Protein AF-A0A357G202-F1 (afdb_monomer)

Nearest PDB structures (foldseek):
  3bkv-assembly1_A  TM=9.551E-01  e=5.446E-11  Phikzvirus phiKZ
  6ghy-assembly2_A  TM=6.050E-01  e=1.674E-02  Escherichia coli K-12
  6gi4-assembly1_B  TM=5.701E-01  e=1.760E-02  Escherichia coli
  6ghz-assembly2_A  TM=4.966E-01  e=2.149E-02  Escherichia coli K-12
  4hjv-assembly2_B  TM=4.654E-01  e=1.441E-02  Escherichia coli K-12

Sequence (288 aa):
MSGLENVIQNNVLASLTRGAPQGVLNAIKQASVRTGVNFAYLVKQAAAESSFKPDIKAKTSSATGLYQFIESTWLSIVDKYGDKHGLSTEGKSRTEILEMRKDPQTASLMAAEFAGENERFLKSHTKADIGETELYFAHFLGAPKAASFLNGLAETPLQEAALLFPKEAAANRNVFYDSKTGRARTMQEVYNLFDKKFGDTSGNESLTVASTEKEIPAQRASLYASSDYRRSAFGTGRDLALEIIGRPAQNDYNRIPFQRMMANPVELMLLTQLDNPLQENNDKTSLF

Radius of gyration: 29.0 Å; Cα contacts (8 Å, |Δi|>4): 297; chains: 1; bounding box: 109×74×46 Å

pLDDT: mean 73.34, std 29.0, range [23.66, 98.69]

Mean predicted aligned error: 14.71 Å

Solvent-accessible surface area (backbone atoms only — not comparable to full-atom values): 17645 Å² total; per-residue (Å²): 119,68,76,54,55,54,53,51,56,50,52,52,52,60,57,60,54,72,78,40,51,68,69,47,56,50,20,39,48,50,20,17,73,75,65,72,38,60,50,67,54,56,50,52,46,22,44,60,48,37,62,55,34,28,73,51,68,45,92,87,48,70,19,26,8,26,68,37,46,34,63,70,64,44,52,54,43,43,73,76,46,16,64,85,75,69,49,77,64,79,96,54,53,73,65,57,62,62,52,45,34,41,38,45,49,57,31,28,39,48,50,32,53,51,46,50,49,32,46,57,49,32,66,73,62,39,91,68,84,82,51,52,28,52,43,52,42,15,66,35,49,32,36,74,51,32,22,57,46,55,47,46,32,77,76,39,38,80,43,48,35,37,78,80,37,48,72,56,24,69,72,36,44,80,61,28,22,40,90,86,78,66,47,66,25,22,31,46,61,39,50,52,61,44,28,66,73,48,56,52,85,71,83,84,73,79,85,71,84,73,81,82,77,80,87,74,91,85,83,89,83,88,85,87,78,89,83,90,87,88,80,89,81,89,82,92,85,81,90,87,89,86,90,81,93,77,82,84,75,81,82,77,74,74,77,75,56,76,68,72,82,69,72,58,55,64,80,50,69,44,84,83,90,83,88,74,82,78,83,73,85,82,80,88,88,76,92,129

Secondary structure (DSSP, 8-state):
-THHHHHHHHHHHHHHGGGS-HHHHHHHHHHHHHH---HHHHHHHHHHHHTT-SS-B-SSSS-BTTTTB-HHHHHHHHHHHTGGGT---TT--HHHHHHGGG-HHHHHHHHHHHHHHHHHHHHHH--S---HHHHHHHHHH-HHHHHHHHHHHHH-TTSBHHHH-HHHHHH-HHHHB-TTT-PBPBHHHHHHHHHHHHT-SS--------------------------------------------PPPP-------GGGGTS-GGG------S--------------

Structure (mmCIF, N/CA/C/O backbone):
data_AF-A0A357G202-F1
#
_entry.id   AF-A0A357G202-F1
#
loop_
_atom_site.group_PDB
_atom_site.id
_atom_site.type_symbol
_atom_site.label_atom_id
_atom_site.label_alt_id
_atom_site.label_comp_id
_atom_site.label_asym_id
_atom_site.label_entity_id
_atom_site.label_seq_id
_atom_site.pdbx_PDB_ins_code
_atom_site.Cartn_x
_atom_site.Cartn_y
_atom_site.Cartn_z
_atom_site.occupancy
_atom_site.B_iso_or_equiv
_atom_site.auth_seq_id
_atom_site.auth_comp_id
_atom_site.auth_asym_id
_atom_site.auth_atom_id
_atom_site.pdbx_PDB_model_num
ATOM 1 N N . MET A 1 1 ? 3.882 -29.640 -7.839 1.00 47.62 1 MET A N 1
ATOM 2 C CA . MET A 1 1 ? 4.912 -29.150 -6.898 1.00 47.62 1 MET A CA 1
ATOM 3 C C . MET A 1 1 ? 4.271 -28.573 -5.632 1.00 47.62 1 MET A C 1
ATOM 5 O O . MET A 1 1 ? 4.779 -28.882 -4.561 1.00 47.62 1 MET A O 1
ATOM 9 N N . SER A 1 2 ? 3.100 -27.930 -5.747 1.00 56.94 2 SER A N 1
ATOM 10 C CA . SER A 1 2 ? 2.111 -27.516 -4.717 1.00 56.94 2 SER A CA 1
ATOM 11 C C . SER A 1 2 ? 2.156 -28.056 -3.278 1.00 56.94 2 SER A C 1
ATOM 13 O O . SER A 1 2 ? 1.774 -27.321 -2.370 1.00 56.94 2 SER A O 1
ATOM 15 N N . GLY A 1 3 ? 2.605 -29.283 -3.007 1.00 50.69 3 GLY A N 1
ATOM 16 C CA . GLY A 1 3 ? 2.794 -29.767 -1.635 1.00 50.69 3 GLY A CA 1
ATOM 17 C C . GLY A 1 3 ? 3.846 -28.977 -0.840 1.00 50.69 3 GLY A C 1
ATOM 18 O O . GLY A 1 3 ? 3.643 -28.725 0.344 1.00 50.69 3 GLY A O 1
ATOM 19 N N . LEU A 1 4 ? 4.944 -28.550 -1.478 1.00 47.88 4 LEU A N 1
ATOM 20 C CA . LEU A 1 4 ? 6.040 -27.836 -0.802 1.00 47.88 4 LEU A CA 1
ATOM 21 C C . LEU A 1 4 ? 5.761 -26.333 -0.657 1.00 47.88 4 LEU A C 1
ATOM 23 O O . LEU A 1 4 ? 5.946 -25.784 0.428 1.00 47.88 4 LEU A O 1
ATOM 27 N N . GLU A 1 5 ? 5.243 -25.700 -1.712 1.00 52.03 5 GLU A N 1
ATOM 28 C CA . GLU A 1 5 ? 4.818 -24.288 -1.743 1.00 52.03 5 GLU A CA 1
ATOM 29 C C . GLU A 1 5 ? 3.879 -23.963 -0.560 1.00 52.03 5 GLU A C 1
ATOM 31 O O . GLU A 1 5 ? 4.127 -23.044 0.225 1.00 52.03 5 GLU A O 1
ATOM 36 N N . ASN A 1 6 ? 2.854 -24.803 -0.353 1.00 57.16 6 ASN A N 1
ATOM 37 C CA . ASN A 1 6 ? 1.908 -24.665 0.758 1.00 57.16 6 ASN A CA 1
ATOM 38 C C . ASN A 1 6 ? 2.577 -24.780 2.139 1.00 57.16 6 ASN A C 1
ATOM 40 O O . ASN A 1 6 ? 2.205 -24.055 3.060 1.00 57.16 6 ASN A O 1
ATOM 44 N N . VAL A 1 7 ? 3.560 -25.668 2.320 1.00 59.66 7 VAL A N 1
ATOM 45 C CA . VAL A 1 7 ? 4.268 -25.813 3.607 1.00 59.66 7 VAL A CA 1
ATOM 46 C C . VAL A 1 7 ? 5.132 -24.583 3.898 1.00 59.66 7 VAL A C 1
ATOM 48 O O . VAL A 1 7 ? 5.148 -24.103 5.033 1.00 59.66 7 VAL A O 1
ATOM 51 N N . ILE A 1 8 ? 5.807 -24.028 2.887 1.00 59.38 8 ILE A N 1
ATOM 52 C CA . ILE A 1 8 ? 6.663 -22.844 3.042 1.00 59.38 8 ILE A CA 1
ATOM 53 C C . ILE A 1 8 ? 5.825 -21.608 3.401 1.00 59.38 8 ILE A C 1
ATOM 55 O O . ILE A 1 8 ? 6.105 -20.968 4.416 1.00 59.38 8 ILE A O 1
ATOM 59 N N . GLN A 1 9 ? 4.760 -21.311 2.649 1.00 58.72 9 GLN A N 1
ATOM 60 C CA . GLN A 1 9 ? 3.885 -20.159 2.923 1.00 58.72 9 GLN A CA 1
ATOM 61 C C . GLN A 1 9 ? 3.230 -20.246 4.317 1.00 58.72 9 GLN A C 1
ATOM 63 O O . GLN A 1 9 ? 3.208 -19.255 5.052 1.00 58.72 9 GLN A O 1
ATOM 68 N N . ASN A 1 10 ? 2.789 -21.439 4.743 1.00 63.09 10 ASN A N 1
ATOM 69 C CA . ASN A 1 10 ? 2.271 -21.655 6.101 1.00 63.09 10 ASN A CA 1
ATOM 70 C C . ASN A 1 10 ? 3.334 -21.402 7.187 1.00 63.09 10 ASN A C 1
ATOM 72 O O . ASN A 1 10 ? 3.043 -20.741 8.185 1.00 63.09 10 ASN A O 1
ATOM 76 N N . ASN A 1 11 ? 4.572 -21.871 6.993 1.00 72.50 11 ASN A N 1
ATOM 77 C CA . ASN A 1 11 ? 5.671 -21.646 7.939 1.00 72.50 11 ASN A CA 1
ATOM 78 C C . ASN A 1 11 ? 6.049 -20.160 8.058 1.00 72.50 11 ASN A C 1
ATOM 80 O O . ASN A 1 11 ? 6.274 -19.669 9.167 1.00 72.50 11 ASN A O 1
ATOM 84 N N . VAL A 1 12 ? 6.080 -19.427 6.939 1.00 73.19 12 VAL A N 1
ATOM 85 C CA . VAL A 1 12 ? 6.342 -17.979 6.923 1.00 73.19 12 VAL A CA 1
ATOM 86 C C . VAL A 1 12 ? 5.238 -17.234 7.665 1.00 73.19 12 VAL A C 1
ATOM 88 O O . VAL A 1 12 ? 5.537 -16.487 8.599 1.00 73.19 12 VAL A O 1
ATOM 91 N N . LEU A 1 13 ? 3.967 -17.497 7.348 1.00 80.25 13 LEU A N 1
ATOM 92 C CA . LEU A 1 13 ? 2.835 -16.871 8.032 1.00 80.25 13 LEU A CA 1
ATOM 93 C C . LEU A 1 13 ? 2.844 -17.167 9.544 1.00 80.25 13 LEU A C 1
ATOM 95 O O . LEU A 1 13 ? 2.694 -16.247 10.346 1.00 80.25 13 LEU A O 1
ATOM 99 N N . ALA A 1 14 ? 3.113 -18.413 9.947 1.00 81.62 14 ALA A N 1
ATOM 100 C CA . ALA A 1 14 ? 3.236 -18.823 11.351 1.00 81.62 14 ALA A CA 1
ATOM 101 C C . ALA A 1 14 ? 4.481 -18.261 12.075 1.00 81.62 14 ALA A C 1
ATOM 103 O O . ALA A 1 14 ? 4.554 -18.292 13.307 1.00 81.62 14 ALA A O 1
ATOM 104 N N . SER A 1 15 ? 5.480 -17.763 11.339 1.00 82.88 15 SER A N 1
ATOM 105 C CA . SER A 1 15 ? 6.619 -17.032 11.909 1.00 82.88 15 SER A CA 1
ATOM 106 C C . SER A 1 15 ? 6.294 -15.553 12.133 1.00 82.88 15 SER A C 1
ATOM 108 O O . SER A 1 15 ? 6.613 -15.023 13.196 1.00 82.88 15 SER A O 1
ATOM 110 N N . LEU A 1 16 ? 5.584 -14.920 11.189 1.00 83.12 16 LEU A N 1
ATOM 111 C CA . LEU A 1 16 ? 5.147 -13.525 11.275 1.00 83.12 16 LEU A CA 1
ATOM 112 C C . LEU A 1 16 ? 4.129 -13.330 12.407 1.00 83.12 16 LEU A C 1
ATOM 114 O O . LEU A 1 16 ? 4.291 -12.443 13.243 1.00 83.12 16 LEU A O 1
ATOM 118 N N . THR A 1 17 ? 3.107 -14.188 12.482 1.00 87.56 17 THR A N 1
ATOM 119 C CA . THR A 1 17 ? 2.043 -14.071 13.495 1.00 87.56 17 THR A CA 1
ATOM 120 C C . THR A 1 17 ? 2.528 -14.325 14.923 1.00 87.56 17 THR A C 1
ATOM 122 O O . THR A 1 17 ? 1.930 -13.808 15.861 1.00 87.56 17 THR A O 1
ATOM 125 N N . ARG A 1 18 ? 3.641 -15.047 15.118 1.00 85.69 18 ARG A N 1
ATOM 126 C CA . ARG A 1 18 ? 4.190 -15.382 16.447 1.00 85.69 18 ARG A CA 1
ATOM 127 C C . ARG A 1 18 ? 4.583 -14.160 17.285 1.00 85.69 18 ARG A C 1
ATOM 129 O O . ARG A 1 18 ? 4.576 -14.244 18.508 1.00 85.69 18 ARG A O 1
ATOM 136 N N . GLY A 1 19 ? 4.947 -13.052 16.636 1.00 82.44 19 GLY A N 1
ATOM 137 C CA . GLY A 1 19 ? 5.275 -11.782 17.296 1.00 82.44 19 GLY A CA 1
ATOM 138 C C . GLY A 1 19 ? 4.122 -10.774 17.346 1.00 82.44 19 GLY A C 1
ATOM 139 O O . GLY A 1 19 ? 4.307 -9.679 17.873 1.00 82.44 19 GLY A O 1
ATOM 140 N N . ALA A 1 20 ? 2.958 -11.099 16.778 1.00 90.88 20 ALA A N 1
ATOM 141 C CA . ALA A 1 20 ? 1.848 -10.166 16.626 1.00 90.88 20 ALA A CA 1
ATOM 142 C C . ALA A 1 20 ? 0.881 -10.223 17.828 1.00 90.88 20 ALA A C 1
ATOM 144 O O . ALA A 1 20 ? 0.538 -11.316 18.285 1.00 90.88 20 ALA A O 1
ATOM 145 N N . PRO A 1 21 ? 0.360 -9.083 18.324 1.00 95.19 21 PRO A N 1
ATOM 146 C CA . PRO A 1 21 ? -0.666 -9.090 19.364 1.00 95.19 21 PRO A CA 1
ATOM 147 C C . PRO A 1 21 ? -1.938 -9.818 18.900 1.00 95.19 21 PRO A C 1
ATOM 149 O O . PRO A 1 21 ? -2.460 -9.539 17.820 1.00 95.19 21 PRO A O 1
ATOM 152 N N . GLN A 1 22 ? -2.503 -10.699 19.734 1.00 94.88 22 GLN A N 1
ATOM 153 C CA . GLN A 1 22 ? -3.675 -11.503 19.350 1.00 94.88 22 GLN A CA 1
ATOM 154 C C . GLN A 1 22 ? -4.892 -10.648 18.949 1.00 94.88 22 GLN A C 1
ATOM 156 O O . GLN A 1 22 ? -5.632 -11.022 18.042 1.00 94.88 22 GLN A O 1
ATOM 161 N N . GLY A 1 23 ? -5.083 -9.478 19.573 1.00 96.75 23 GLY A N 1
ATOM 162 C CA . GLY A 1 23 ? -6.125 -8.520 19.182 1.00 96.75 23 GLY A CA 1
ATOM 163 C C . GLY A 1 23 ? -5.938 -7.975 17.761 1.00 96.75 23 GLY A C 1
ATOM 164 O O . GLY A 1 23 ? -6.904 -7.899 17.005 1.00 96.75 23 GLY A O 1
ATOM 165 N N . VAL A 1 24 ? -4.691 -7.695 17.363 1.00 97.75 24 VAL A N 1
ATOM 166 C CA . VAL A 1 24 ? -4.338 -7.285 15.994 1.00 97.75 24 VAL A CA 1
ATOM 167 C C . VAL A 1 24 ? -4.613 -8.428 15.015 1.00 97.75 24 VAL A C 1
ATOM 169 O O . VAL A 1 24 ? -5.317 -8.224 14.032 1.00 97.75 24 VAL A O 1
ATOM 172 N N . LEU A 1 25 ? -4.165 -9.655 15.303 1.00 97.38 25 LEU A N 1
ATOM 173 C CA . LEU A 1 25 ? -4.449 -10.812 14.439 1.00 97.38 25 LEU A CA 1
ATOM 174 C C . LEU A 1 25 ? -5.953 -11.084 14.279 1.00 97.38 25 LEU A C 1
ATOM 176 O O . LEU A 1 25 ? -6.412 -11.397 13.179 1.00 97.38 25 LEU A O 1
ATOM 180 N N . ASN A 1 26 ? -6.731 -10.928 15.353 1.00 98.00 26 ASN A N 1
ATOM 181 C CA . ASN A 1 26 ? -8.185 -11.075 15.317 1.00 98.00 26 ASN A CA 1
ATOM 182 C C . ASN A 1 26 ? -8.845 -9.993 14.445 1.00 98.00 26 ASN A C 1
ATOM 184 O O . ASN A 1 26 ? -9.732 -10.319 13.657 1.00 98.00 26 ASN A O 1
ATOM 188 N N . ALA A 1 27 ? -8.395 -8.738 14.538 1.00 98.50 27 ALA A N 1
ATOM 189 C CA . ALA A 1 27 ? -8.860 -7.643 13.687 1.00 98.50 27 ALA A CA 1
ATOM 190 C C . ALA A 1 27 ? -8.560 -7.894 12.197 1.00 98.50 27 ALA A C 1
ATOM 192 O O . ALA A 1 27 ? -9.461 -7.801 11.362 1.00 98.50 27 ALA A O 1
ATOM 193 N N . ILE A 1 28 ? -7.331 -8.310 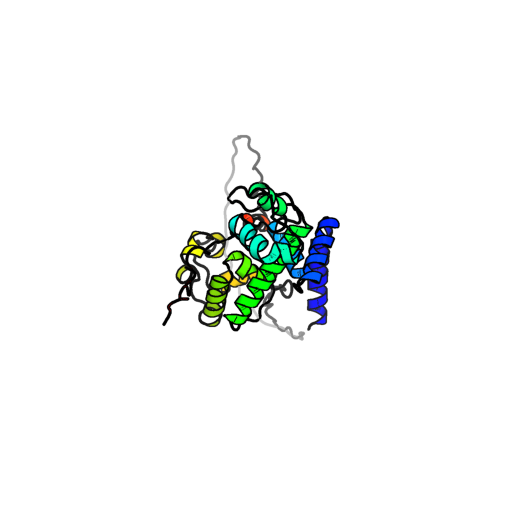11.873 1.00 98.31 28 ILE A N 1
ATOM 194 C CA . ILE A 1 28 ? -6.919 -8.651 10.502 1.00 98.31 28 ILE A CA 1
ATOM 195 C C . ILE A 1 28 ? -7.763 -9.816 9.954 1.00 98.31 28 ILE A C 1
ATOM 197 O O . ILE A 1 28 ? -8.245 -9.767 8.820 1.00 98.31 28 ILE A O 1
ATOM 201 N N . LYS A 1 29 ? -8.023 -10.844 10.776 1.00 97.94 29 LYS A N 1
ATOM 202 C CA . LYS A 1 29 ? -8.881 -11.981 10.406 1.00 97.94 29 LYS A CA 1
ATOM 203 C C . LYS A 1 29 ? -10.328 -11.558 10.140 1.00 97.94 29 LYS A C 1
ATOM 205 O O . LYS A 1 29 ? -10.921 -12.021 9.170 1.00 97.94 29 LYS A O 1
ATOM 210 N N . GLN A 1 30 ? -10.897 -10.678 10.966 1.00 98.19 30 GLN A N 1
ATOM 211 C CA . GLN A 1 30 ? -12.250 -10.154 10.746 1.00 98.19 30 GLN A CA 1
ATOM 212 C C . GLN A 1 30 ? -12.344 -9.325 9.460 1.00 98.19 30 GLN A C 1
ATOM 214 O O . GLN A 1 30 ? -13.317 -9.472 8.723 1.00 98.19 30 GLN A O 1
ATOM 219 N N . ALA A 1 31 ? -11.338 -8.498 9.163 1.00 98.50 31 ALA A N 1
ATOM 220 C CA . ALA A 1 31 ? -11.305 -7.708 7.937 1.00 98.50 31 ALA A CA 1
ATOM 221 C C . ALA A 1 31 ? -11.211 -8.581 6.679 1.00 98.50 31 ALA A C 1
ATOM 223 O O . ALA A 1 31 ? -11.980 -8.378 5.741 1.00 98.50 31 ALA A O 1
ATOM 224 N N . SER A 1 32 ? -10.352 -9.605 6.695 1.00 97.94 32 SER A N 1
ATOM 225 C CA . SER A 1 32 ? -10.277 -10.612 5.630 1.00 97.94 32 SER A CA 1
ATOM 226 C C . SER A 1 32 ? -11.638 -11.279 5.381 1.00 97.94 32 SER A C 1
ATOM 228 O O . SER A 1 32 ? -12.150 -11.245 4.264 1.00 97.94 32 SER A O 1
ATOM 230 N N . VAL A 1 33 ? -12.291 -11.788 6.435 1.00 97.81 33 VAL A N 1
ATOM 231 C CA . VAL A 1 33 ? -13.603 -12.458 6.333 1.00 97.81 33 VAL A CA 1
ATOM 232 C C . VAL A 1 33 ? -14.717 -11.520 5.842 1.00 97.81 33 VAL A C 1
ATOM 234 O O . VAL A 1 33 ? -15.591 -11.962 5.103 1.00 97.81 33 VAL A O 1
ATOM 237 N N . ARG A 1 34 ? -14.702 -10.234 6.221 1.00 97.44 34 ARG A N 1
ATOM 238 C CA . ARG A 1 34 ? -15.725 -9.251 5.810 1.00 97.44 34 ARG A CA 1
ATOM 239 C C . ARG A 1 34 ? -15.569 -8.726 4.380 1.00 97.44 34 ARG A C 1
ATOM 241 O O . ARG A 1 34 ? -16.545 -8.233 3.824 1.00 97.44 34 ARG A O 1
ATOM 248 N N . THR A 1 35 ? -14.366 -8.775 3.811 1.00 97.25 35 THR A N 1
ATOM 249 C CA . THR A 1 35 ? -14.051 -8.150 2.507 1.00 97.25 35 THR A CA 1
ATOM 250 C C . THR A 1 35 ? -13.721 -9.149 1.401 1.00 97.25 35 THR A C 1
ATOM 252 O O . THR A 1 35 ? -13.793 -8.793 0.229 1.00 97.25 35 THR A O 1
ATOM 255 N N . GLY A 1 36 ? -13.346 -10.381 1.757 1.00 95.25 36 GLY A N 1
ATOM 256 C CA . GLY A 1 36 ? -12.822 -11.388 0.832 1.00 95.25 36 GLY A CA 1
ATOM 257 C C . GLY A 1 36 ? -11.317 -11.272 0.555 1.00 95.25 36 GLY A C 1
ATOM 258 O O . GLY A 1 36 ? -10.754 -12.175 -0.059 1.00 95.25 36 GLY A O 1
ATOM 259 N N . VAL A 1 37 ? -10.639 -10.216 1.025 1.00 95.31 37 VAL A N 1
ATOM 260 C CA . VAL A 1 37 ? -9.190 -10.047 0.822 1.00 95.31 37 VAL A CA 1
ATOM 261 C C . VAL A 1 37 ? -8.401 -11.072 1.638 1.00 95.31 37 VAL A C 1
ATOM 263 O O . VAL A 1 37 ? -8.734 -11.376 2.785 1.00 95.31 37 VAL A O 1
ATOM 266 N N . ASN A 1 38 ? -7.332 -11.610 1.047 1.00 94.06 38 ASN A N 1
ATOM 267 C CA . ASN A 1 38 ? -6.534 -12.688 1.626 1.00 94.06 38 ASN A CA 1
ATOM 268 C C . ASN A 1 38 ? -5.912 -12.294 2.987 1.00 94.06 38 ASN A C 1
ATOM 270 O O . ASN A 1 38 ? -5.208 -11.290 3.111 1.00 94.06 38 ASN A O 1
ATOM 274 N N . PHE A 1 39 ? -6.141 -13.124 4.009 1.00 94.50 39 PHE A N 1
ATOM 275 C CA . PHE A 1 39 ? -5.593 -12.941 5.356 1.00 94.50 39 PHE A CA 1
ATOM 276 C C . PHE A 1 39 ? -4.056 -12.909 5.383 1.00 94.50 39 PHE A C 1
ATOM 278 O O . PHE A 1 39 ? -3.483 -12.098 6.108 1.00 94.50 39 PHE A O 1
ATOM 285 N N . ALA A 1 40 ? -3.384 -13.756 4.596 1.00 91.75 40 ALA A N 1
ATOM 286 C CA . ALA A 1 40 ? -1.924 -13.818 4.558 1.00 91.75 40 ALA A CA 1
ATOM 287 C C . ALA A 1 40 ? -1.320 -12.514 4.020 1.00 91.75 40 ALA A C 1
ATOM 289 O O . ALA A 1 40 ? -0.404 -11.977 4.642 1.00 91.75 40 ALA A O 1
ATOM 290 N N . TYR A 1 41 ? -1.898 -11.962 2.947 1.00 91.56 41 TYR A N 1
ATOM 291 C CA . TYR A 1 41 ? -1.533 -10.653 2.401 1.00 91.56 41 TYR A CA 1
ATOM 292 C C . TYR A 1 41 ? -1.651 -9.548 3.461 1.00 91.56 41 TYR A C 1
ATOM 294 O O . TYR A 1 41 ? -0.683 -8.837 3.724 1.00 91.56 41 TYR A O 1
ATOM 302 N N . LEU A 1 42 ? -2.801 -9.446 4.140 1.00 94.88 42 LEU A N 1
ATOM 303 C CA . LEU A 1 42 ? -3.026 -8.414 5.160 1.00 94.88 42 LEU A CA 1
ATOM 304 C C . LEU A 1 42 ? -2.074 -8.560 6.364 1.00 94.88 42 LEU A C 1
ATOM 306 O O . LEU A 1 42 ? -1.575 -7.561 6.881 1.00 94.88 42 LEU A O 1
ATOM 310 N N . VAL A 1 43 ? -1.754 -9.792 6.782 1.00 94.06 43 VAL A N 1
ATOM 311 C CA . VAL A 1 43 ? -0.743 -10.055 7.824 1.00 94.06 43 VAL A CA 1
ATOM 312 C C . VAL A 1 43 ? 0.663 -9.658 7.362 1.00 94.06 43 VAL A C 1
ATOM 314 O O . VAL A 1 43 ? 1.381 -9.013 8.125 1.00 94.06 43 VAL A O 1
ATOM 317 N N . LYS A 1 44 ? 1.064 -10.002 6.131 1.00 90.31 44 LYS A N 1
ATOM 318 C CA . LYS A 1 44 ? 2.364 -9.611 5.555 1.00 90.31 44 LYS A CA 1
ATOM 319 C C . LYS A 1 44 ? 2.474 -8.089 5.409 1.00 90.31 44 LYS A C 1
ATOM 321 O O . LYS A 1 44 ? 3.514 -7.526 5.745 1.00 90.31 44 LYS A O 1
ATOM 326 N N . GLN A 1 45 ? 1.399 -7.412 4.999 1.00 91.25 45 GLN A N 1
ATOM 327 C CA . GLN A 1 45 ? 1.334 -5.953 4.916 1.00 91.25 45 GLN A CA 1
ATOM 328 C C . GLN A 1 45 ? 1.462 -5.310 6.309 1.00 91.25 45 GLN A C 1
ATOM 330 O O . GLN A 1 45 ? 2.354 -4.494 6.515 1.00 91.25 45 GLN A O 1
ATOM 335 N N . ALA A 1 46 ? 0.674 -5.731 7.304 1.00 93.81 46 ALA A N 1
ATOM 336 C CA . ALA A 1 46 ? 0.779 -5.218 8.677 1.00 93.81 46 ALA A CA 1
ATOM 337 C C . ALA A 1 46 ? 2.153 -5.496 9.332 1.00 93.81 46 ALA A C 1
ATOM 339 O O . ALA A 1 46 ? 2.663 -4.679 10.107 1.00 93.81 46 ALA A O 1
ATOM 340 N N . ALA A 1 47 ? 2.790 -6.627 9.004 1.00 91.50 47 ALA A N 1
ATOM 341 C CA . ALA A 1 47 ? 4.161 -6.923 9.417 1.00 91.50 47 ALA A CA 1
ATOM 342 C C . ALA A 1 47 ? 5.174 -5.955 8.783 1.00 91.50 47 ALA A C 1
ATOM 344 O O . ALA A 1 47 ? 6.049 -5.436 9.480 1.00 91.50 47 ALA A O 1
ATOM 345 N N . ALA A 1 48 ? 5.048 -5.710 7.476 1.00 87.81 48 ALA A N 1
ATOM 346 C CA . ALA A 1 48 ? 5.938 -4.848 6.710 1.00 87.81 48 ALA A CA 1
ATOM 347 C C . ALA A 1 48 ? 5.810 -3.365 7.088 1.00 87.81 48 ALA A C 1
ATOM 349 O O . ALA A 1 48 ? 6.832 -2.700 7.248 1.00 87.81 48 ALA A O 1
ATOM 350 N N . GLU A 1 49 ? 4.582 -2.863 7.237 1.00 88.31 49 GLU A N 1
ATOM 351 C CA . GLU A 1 49 ? 4.307 -1.441 7.461 1.00 88.31 49 GLU A CA 1
ATOM 352 C C . GLU A 1 49 ? 4.592 -0.995 8.897 1.00 88.31 49 GLU A C 1
ATOM 354 O O . GLU A 1 49 ? 5.204 0.050 9.108 1.00 88.31 49 GLU A O 1
ATOM 359 N N . SER A 1 50 ? 4.190 -1.790 9.896 1.00 93.38 50 SER A N 1
ATOM 360 C CA . SER A 1 50 ? 4.279 -1.387 11.308 1.00 93.38 50 SER A CA 1
ATOM 361 C C . SER A 1 50 ? 4.939 -2.401 12.241 1.00 93.38 50 SER A C 1
ATOM 363 O O . SER A 1 50 ? 5.160 -2.101 13.418 1.00 93.38 50 SER A O 1
ATOM 365 N N . SER A 1 51 ? 5.254 -3.607 11.755 1.00 93.56 51 SER A N 1
ATOM 366 C CA . SER A 1 51 ? 5.564 -4.764 12.609 1.00 93.56 51 SER A CA 1
ATOM 367 C C . SER A 1 51 ? 4.460 -5.016 13.649 1.00 93.56 51 SER A C 1
ATOM 369 O O . SER A 1 51 ? 4.745 -5.234 14.827 1.00 93.56 51 SER A O 1
ATOM 371 N N . PHE A 1 52 ? 3.198 -4.952 13.202 1.00 95.88 52 PHE A N 1
ATOM 372 C CA . PHE A 1 52 ? 1.974 -5.118 14.003 1.00 95.88 52 PHE A CA 1
ATOM 373 C C . PHE A 1 52 ? 1.738 -4.078 15.114 1.00 95.88 52 PHE A C 1
ATOM 375 O O . PHE A 1 52 ? 0.969 -4.339 16.043 1.00 95.88 52 PHE A O 1
ATOM 382 N N . LYS A 1 53 ? 2.367 -2.899 15.039 1.00 95.38 53 LYS A N 1
ATOM 383 C CA . LYS A 1 53 ? 2.175 -1.813 16.014 1.00 95.38 53 LYS A CA 1
ATOM 384 C C . LYS A 1 53 ? 1.050 -0.888 15.542 1.00 95.38 53 LYS A C 1
ATOM 386 O O . LYS A 1 53 ? 1.207 -0.236 14.512 1.00 95.38 53 LYS A O 1
ATOM 391 N N . PRO A 1 54 ? -0.086 -0.811 16.249 1.00 96.25 54 PRO A N 1
ATOM 392 C CA . PRO A 1 54 ? -1.242 -0.084 15.741 1.00 96.25 54 PRO A CA 1
ATOM 393 C C . PRO A 1 54 ? -1.142 1.433 15.929 1.00 96.25 54 PRO A C 1
ATOM 395 O O . PRO A 1 54 ? -1.887 2.155 15.290 1.00 96.25 54 PRO A O 1
ATOM 398 N N . ASP A 1 55 ? -0.234 1.930 16.767 1.00 94.25 55 ASP A N 1
ATOM 399 C CA . ASP A 1 55 ? -0.195 3.306 17.275 1.00 94.25 55 ASP A CA 1
ATOM 400 C C . ASP A 1 55 ? 0.955 4.172 16.725 1.00 94.25 55 ASP A C 1
ATOM 402 O O . ASP A 1 55 ? 0.945 5.395 16.903 1.00 94.25 55 ASP A O 1
ATOM 406 N N . ILE A 1 56 ? 1.941 3.562 16.059 1.00 94.00 56 ILE A N 1
ATOM 407 C CA . ILE A 1 56 ? 3.138 4.262 15.574 1.00 94.00 56 ILE A CA 1
ATOM 408 C C . ILE A 1 56 ? 2.815 5.336 14.525 1.00 94.00 56 ILE A C 1
ATOM 410 O O . ILE A 1 56 ? 1.843 5.246 13.776 1.00 94.00 56 ILE A O 1
ATOM 414 N N . LYS A 1 57 ? 3.679 6.352 14.439 1.00 93.25 57 LYS A N 1
ATOM 415 C CA . LYS A 1 57 ? 3.640 7.378 13.393 1.00 93.25 57 LYS A CA 1
ATOM 416 C C . LYS A 1 57 ? 5.007 7.528 12.729 1.00 93.25 57 LYS A C 1
ATOM 418 O O . LYS A 1 57 ? 6.051 7.428 13.377 1.00 93.25 57 LYS A O 1
ATOM 423 N N . ALA A 1 58 ? 4.977 7.813 11.434 1.00 87.69 58 ALA A N 1
ATOM 424 C CA . ALA A 1 58 ? 6.124 8.197 10.633 1.00 87.69 58 ALA A CA 1
ATOM 425 C C . ALA A 1 58 ? 6.870 9.427 11.172 1.00 87.69 58 ALA A C 1
ATOM 427 O O . ALA A 1 58 ? 6.277 10.342 11.742 1.00 87.69 58 ALA A O 1
ATOM 428 N N . LYS A 1 59 ? 8.180 9.484 10.905 1.00 86.88 59 LYS A N 1
ATOM 429 C CA . LYS A 1 59 ? 8.994 10.691 11.137 1.00 86.88 59 LYS A CA 1
ATOM 430 C C . LYS A 1 59 ? 9.000 11.656 9.948 1.00 86.88 59 LYS A C 1
ATOM 432 O O . LYS A 1 59 ? 9.228 12.841 10.146 1.00 86.88 59 LYS A O 1
ATOM 437 N N . THR A 1 60 ? 8.778 11.145 8.737 1.00 80.50 60 THR A N 1
ATOM 438 C CA . THR A 1 60 ? 8.952 11.862 7.460 1.00 80.50 60 THR A CA 1
ATOM 439 C C . THR A 1 60 ? 7.647 12.104 6.698 1.00 80.50 60 THR A C 1
ATOM 441 O O . THR A 1 60 ? 7.646 12.820 5.703 1.00 80.50 60 THR A O 1
ATOM 444 N N . SER A 1 61 ? 6.525 11.548 7.159 1.00 87.44 61 SER A N 1
ATOM 445 C CA . SER A 1 61 ? 5.218 11.650 6.500 1.00 87.44 61 SER A CA 1
ATOM 446 C C . SER A 1 61 ? 4.079 11.714 7.528 1.00 87.44 61 SER A C 1
ATOM 448 O O . SER A 1 61 ? 4.303 11.689 8.741 1.00 87.44 61 SER A O 1
ATOM 450 N N . SER A 1 62 ? 2.830 11.803 7.064 1.00 91.50 62 SER A N 1
ATOM 451 C CA . SER A 1 62 ? 1.652 11.714 7.939 1.00 91.50 62 SER A CA 1
ATOM 452 C C . SER A 1 62 ? 1.181 10.274 8.183 1.00 91.50 62 SER A C 1
ATOM 454 O O . SER A 1 62 ? 0.117 10.090 8.773 1.00 91.50 62 SER A O 1
ATOM 456 N N . ALA A 1 63 ? 1.952 9.272 7.740 1.00 92.56 63 ALA A N 1
ATOM 457 C CA . ALA A 1 63 ? 1.616 7.854 7.801 1.00 92.56 63 ALA A CA 1
ATOM 458 C C . ALA A 1 63 ? 1.543 7.346 9.250 1.00 92.56 63 ALA A C 1
ATOM 460 O O . ALA A 1 63 ? 2.509 7.480 10.011 1.00 92.56 63 ALA A O 1
ATOM 461 N N . THR A 1 64 ? 0.407 6.754 9.622 1.00 95.44 64 THR A N 1
ATOM 462 C CA . THR A 1 64 ? 0.103 6.363 11.007 1.00 95.44 64 THR A CA 1
ATOM 463 C C . THR A 1 64 ? -0.552 4.986 11.068 1.00 95.44 64 THR A C 1
ATOM 465 O O . THR A 1 64 ? -1.452 4.682 10.284 1.00 95.44 64 THR A O 1
ATOM 468 N N . GLY A 1 65 ? -0.150 4.210 12.069 1.00 96.25 65 GLY A N 1
ATOM 469 C CA . GLY A 1 65 ? -0.826 3.019 12.560 1.00 96.25 65 GLY A CA 1
ATOM 470 C C . GLY A 1 65 ? -0.553 1.734 11.787 1.00 96.25 65 GLY A C 1
ATOM 471 O O . GLY A 1 65 ? 0.388 1.638 11.003 1.00 96.25 65 GLY A O 1
ATOM 472 N N . LEU A 1 66 ? -1.396 0.724 12.024 1.00 96.62 66 LEU A N 1
ATOM 473 C CA . LEU A 1 66 ? -1.139 -0.682 11.672 1.00 96.62 66 LEU A CA 1
ATOM 474 C C . LEU A 1 66 ? -0.737 -0.916 10.198 1.00 96.62 66 LEU A C 1
ATOM 476 O O . LEU A 1 66 ? 0.111 -1.768 9.929 1.00 96.62 66 LEU A O 1
ATOM 480 N N . TYR A 1 67 ? -1.317 -0.136 9.280 1.00 95.56 67 TYR A N 1
ATOM 481 C CA . TYR A 1 67 ? -1.069 -0.158 7.829 1.00 95.56 67 TYR A CA 1
ATOM 482 C C . TYR A 1 67 ? -0.516 1.175 7.294 1.00 95.56 67 TYR A C 1
ATOM 484 O O . TYR A 1 67 ? -0.629 1.458 6.106 1.00 95.56 67 TYR A O 1
ATOM 492 N N . GLN A 1 68 ? 0.031 2.021 8.175 1.00 94.38 68 GLN A N 1
ATOM 493 C CA . GLN A 1 68 ? 0.742 3.255 7.823 1.00 94.38 68 GLN A CA 1
ATOM 494 C C . GLN A 1 68 ? -0.013 4.201 6.864 1.00 94.38 68 GLN A C 1
ATOM 496 O O . GLN A 1 68 ? 0.584 4.910 6.057 1.00 94.38 68 GLN A O 1
ATOM 501 N N . PHE A 1 69 ? -1.337 4.291 6.994 1.00 94.12 69 PHE A N 1
ATOM 502 C CA . PHE A 1 69 ? -2.140 5.201 6.181 1.00 94.12 69 PHE A CA 1
ATOM 503 C C . PHE A 1 69 ? -1.738 6.667 6.407 1.00 94.12 69 PHE A C 1
ATOM 505 O O . PHE A 1 69 ? -1.773 7.166 7.534 1.00 94.12 69 PHE A O 1
ATOM 512 N N . ILE A 1 70 ? -1.423 7.383 5.329 1.00 92.19 70 ILE A N 1
ATOM 513 C CA . ILE A 1 70 ? -1.352 8.855 5.278 1.00 92.19 70 ILE A CA 1
ATOM 514 C C . ILE A 1 70 ? -2.754 9.484 5.282 1.00 92.19 70 ILE A C 1
ATOM 516 O O . ILE A 1 70 ? -3.746 8.828 4.969 1.00 92.19 70 ILE A O 1
ATOM 520 N N . GLU A 1 71 ? -2.844 10.763 5.651 1.00 94.88 71 GLU A N 1
ATOM 521 C CA . GLU A 1 71 ? -4.127 11.434 5.928 1.00 94.88 71 GLU A CA 1
ATOM 522 C C . GLU A 1 71 ? -5.119 11.446 4.761 1.00 94.88 71 GLU A C 1
ATOM 524 O O . GLU A 1 71 ? -6.293 11.153 4.960 1.00 94.88 71 GLU A O 1
ATOM 529 N N . SER A 1 72 ? -4.673 11.799 3.556 1.00 91.44 72 SER A N 1
ATOM 530 C CA . SER A 1 72 ? -5.530 11.909 2.369 1.00 91.44 72 SER A CA 1
ATOM 531 C C . SER A 1 72 ? -6.102 10.555 1.953 1.00 91.44 72 SER A C 1
ATOM 533 O O . SER A 1 72 ? -7.311 10.443 1.764 1.00 91.44 72 SER A O 1
ATOM 535 N N . THR A 1 73 ? -5.264 9.515 1.887 1.00 91.69 73 THR A N 1
ATOM 536 C CA . THR A 1 73 ? -5.712 8.143 1.603 1.00 91.69 73 THR A CA 1
ATOM 537 C C . THR A 1 73 ? -6.672 7.642 2.676 1.00 91.69 73 THR A C 1
ATOM 539 O O . THR A 1 73 ? -7.695 7.053 2.348 1.00 91.69 73 THR A O 1
ATOM 542 N N . TRP A 1 74 ? -6.380 7.904 3.955 1.00 96.44 74 TRP A N 1
ATOM 543 C CA . TRP A 1 74 ? -7.266 7.507 5.047 1.00 96.44 74 TRP A CA 1
ATOM 544 C C . TRP A 1 74 ? -8.648 8.141 4.929 1.00 96.44 74 TRP A C 1
ATOM 546 O O . TRP A 1 74 ? -9.647 7.433 4.963 1.00 96.44 74 TRP A O 1
ATOM 556 N N . LEU A 1 75 ? -8.702 9.464 4.763 1.00 96.81 75 LEU A N 1
ATOM 557 C CA . LEU A 1 75 ? -9.963 10.193 4.673 1.00 96.81 75 LEU A CA 1
ATOM 558 C C . LEU A 1 75 ? -10.773 9.748 3.452 1.00 96.81 75 LEU A C 1
ATOM 560 O O . LEU A 1 75 ? -11.965 9.520 3.594 1.00 96.81 75 LEU A O 1
ATOM 564 N N . SER A 1 76 ? -10.133 9.529 2.298 1.00 95.50 76 SER A N 1
ATOM 565 C CA . SER A 1 76 ? -10.809 9.017 1.098 1.00 95.50 76 SER A CA 1
ATOM 566 C C . SER A 1 76 ? -11.368 7.599 1.276 1.00 95.50 76 SER A C 1
ATOM 568 O O . SER A 1 76 ? -12.467 7.314 0.810 1.00 95.50 76 SER A O 1
ATOM 570 N N . ILE A 1 77 ? -10.644 6.708 1.959 1.00 96.50 77 ILE A N 1
ATOM 571 C CA . ILE A 1 77 ? -11.097 5.329 2.189 1.00 96.50 77 ILE A CA 1
ATOM 572 C C . ILE A 1 77 ? -12.174 5.262 3.282 1.00 96.50 77 ILE A C 1
ATOM 574 O O . ILE A 1 77 ? -13.119 4.491 3.140 1.00 96.50 77 ILE A O 1
ATOM 578 N N . VAL A 1 78 ? -12.099 6.095 4.326 1.00 97.56 78 VAL A N 1
ATOM 579 C CA . VAL A 1 78 ? -13.153 6.194 5.353 1.00 97.56 78 VAL A CA 1
ATOM 580 C C . VAL A 1 78 ? -14.425 6.842 4.800 1.00 97.56 78 VAL A C 1
ATOM 582 O O . VAL A 1 78 ? -15.507 6.350 5.088 1.00 97.56 78 VAL A O 1
ATOM 585 N N . ASP A 1 79 ? -14.319 7.875 3.965 1.00 96.25 79 ASP A N 1
ATOM 586 C CA . ASP A 1 79 ? -15.458 8.475 3.252 1.00 96.25 79 ASP A CA 1
ATOM 587 C C . ASP A 1 79 ? -16.173 7.439 2.360 1.00 96.25 79 ASP A C 1
ATOM 589 O O . ASP A 1 79 ? -17.386 7.258 2.428 1.00 96.25 79 ASP A O 1
ATOM 593 N N . LYS A 1 80 ? -15.398 6.660 1.598 1.00 96.81 80 LYS A N 1
ATOM 594 C CA . LYS A 1 80 ? -15.915 5.682 0.631 1.00 96.81 80 LYS A CA 1
ATOM 595 C C . LYS A 1 80 ? -16.406 4.360 1.235 1.00 96.81 80 LYS A C 1
ATOM 597 O O . LYS A 1 80 ? -17.245 3.689 0.633 1.00 96.81 80 LYS A O 1
ATOM 602 N N . TYR A 1 81 ? -15.857 3.944 2.379 1.00 97.56 81 TYR A N 1
ATOM 603 C CA . TYR A 1 81 ? -16.078 2.608 2.952 1.00 97.56 81 TYR A CA 1
ATOM 604 C C . TYR A 1 81 ? -16.394 2.585 4.456 1.00 97.56 81 TYR A C 1
ATOM 606 O O . TYR A 1 81 ? -16.637 1.504 4.996 1.00 97.56 81 TYR A O 1
ATOM 614 N N . GLY A 1 82 ? -16.420 3.726 5.144 1.00 96.62 82 GLY A N 1
ATOM 615 C CA . GLY A 1 82 ? -16.668 3.802 6.585 1.00 96.62 82 GLY A CA 1
ATOM 616 C C . GLY A 1 82 ? -18.044 3.261 6.971 1.00 96.62 82 GLY A C 1
ATOM 617 O O . GLY A 1 82 ? -18.145 2.281 7.716 1.00 96.62 82 GLY A O 1
ATOM 618 N N . ASP A 1 83 ? -19.102 3.828 6.390 1.00 96.31 83 ASP A N 1
ATOM 619 C CA . ASP A 1 83 ? -20.494 3.452 6.673 1.00 96.31 83 ASP A CA 1
ATOM 620 C C . ASP A 1 83 ? -20.786 1.974 6.378 1.00 96.31 83 ASP A C 1
ATOM 622 O O . ASP A 1 83 ? -21.473 1.310 7.156 1.00 96.31 83 ASP A O 1
ATOM 626 N N . LYS A 1 84 ? -20.172 1.410 5.325 1.00 97.00 84 LYS A N 1
ATOM 627 C CA . LYS A 1 84 ? -20.242 -0.026 4.977 1.00 97.00 84 LYS A CA 1
ATOM 628 C C . LYS A 1 84 ? -19.833 -0.939 6.144 1.00 97.00 84 LYS A C 1
ATOM 630 O O . LYS A 1 84 ? -20.310 -2.069 6.234 1.00 97.00 84 LYS A O 1
ATOM 635 N N . HIS A 1 85 ? -18.967 -0.457 7.037 1.00 96.44 85 HIS A N 1
ATOM 636 C CA . HIS A 1 85 ? -18.488 -1.181 8.219 1.00 96.44 85 HIS A CA 1
ATOM 637 C C . HIS A 1 85 ? -19.031 -0.645 9.552 1.00 96.44 85 HIS A C 1
ATOM 639 O O . HIS A 1 85 ? -18.650 -1.169 10.601 1.00 96.44 85 HIS A O 1
ATOM 645 N N . GLY A 1 86 ? -19.934 0.342 9.522 1.00 94.06 86 GLY A N 1
ATOM 646 C CA . GLY A 1 86 ? -20.506 0.997 10.705 1.00 94.06 86 GLY A CA 1
ATOM 647 C C . GLY A 1 86 ? -19.631 2.102 11.312 1.00 94.06 86 GLY A C 1
ATOM 648 O O . GLY A 1 86 ? -19.820 2.467 12.472 1.00 94.06 86 GLY A O 1
ATOM 649 N N . LEU A 1 87 ? -18.657 2.623 10.561 1.00 92.69 87 LEU A N 1
ATOM 650 C CA . LEU A 1 87 ? -17.693 3.627 11.018 1.00 92.69 87 LEU A CA 1
ATOM 651 C C . LEU A 1 87 ? -18.210 5.052 10.763 1.00 92.69 87 LEU A C 1
ATOM 653 O O . LEU A 1 87 ? -17.679 5.758 9.909 1.00 92.69 87 LEU A O 1
ATOM 657 N N . SER A 1 88 ? -19.231 5.474 11.514 1.00 88.81 88 SER A N 1
ATOM 658 C CA . SER A 1 88 ? -19.788 6.829 11.380 1.00 88.81 88 SER A CA 1
ATOM 659 C C . SER A 1 88 ? -18.728 7.912 11.627 1.00 88.81 88 SER A C 1
ATOM 661 O O . SER A 1 88 ? -18.033 7.918 12.651 1.00 88.81 88 SER A O 1
ATOM 663 N N . THR A 1 89 ? -18.640 8.851 10.687 1.00 92.88 89 THR A N 1
ATOM 664 C CA . THR A 1 89 ? -17.841 10.084 10.762 1.00 92.88 89 THR A CA 1
ATOM 665 C C . THR A 1 89 ? -18.653 11.289 11.247 1.00 92.88 89 THR A C 1
ATOM 667 O O . THR A 1 89 ? -18.081 12.355 11.474 1.00 92.88 89 THR A O 1
ATOM 670 N N . GLU A 1 90 ? -19.967 11.140 11.436 1.00 92.81 90 GLU A N 1
ATOM 671 C CA . GLU A 1 90 ? -20.866 12.240 11.786 1.00 92.81 90 GLU A CA 1
ATOM 672 C C . GLU A 1 90 ? -20.479 12.880 13.129 1.00 92.81 90 GLU A C 1
ATOM 674 O O . GLU A 1 90 ? -20.154 12.203 14.107 1.00 92.81 90 GLU A O 1
ATOM 679 N N . GLY A 1 91 ? -20.456 14.216 13.162 1.00 93.88 91 GLY A N 1
ATOM 680 C CA . GLY A 1 91 ? -20.052 15.000 14.331 1.00 93.88 91 GLY A CA 1
ATOM 681 C C . GLY A 1 91 ? -18.563 14.925 14.701 1.00 93.88 91 GLY A C 1
ATOM 682 O O . GLY A 1 91 ? -18.141 15.663 15.589 1.00 93.88 91 GLY A O 1
ATOM 683 N N . LYS A 1 92 ? -17.749 14.087 14.040 1.00 96.25 92 LYS A N 1
ATOM 684 C CA . LYS A 1 92 ? -16.314 13.960 14.333 1.00 96.25 92 LYS A CA 1
ATOM 685 C C . LYS A 1 92 ? -15.508 15.086 13.700 1.00 96.25 92 LYS A C 1
ATOM 687 O O . LYS A 1 92 ? -15.669 15.416 12.526 1.00 96.25 92 LYS A O 1
ATOM 692 N N . SER A 1 93 ? -14.545 15.615 14.447 1.00 97.94 93 SER A N 1
ATOM 693 C CA . SER A 1 93 ? -13.498 16.454 13.870 1.00 97.94 93 SER A CA 1
ATOM 694 C C . SER A 1 93 ? -12.595 15.647 12.928 1.00 97.94 93 SER A C 1
ATOM 696 O O .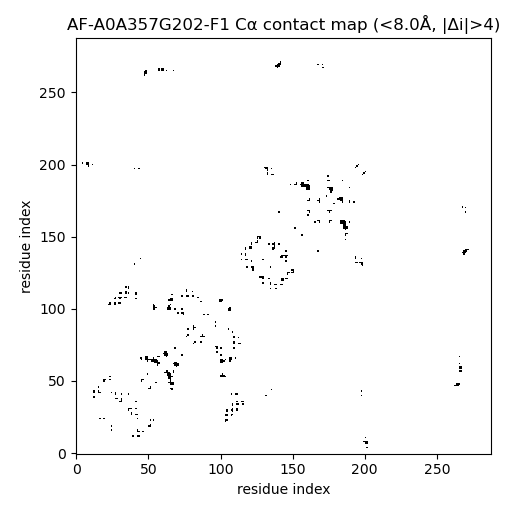 SER A 1 93 ? -12.398 14.439 13.093 1.00 97.94 93 SER A O 1
ATOM 698 N N . ARG A 1 94 ? -11.945 16.334 11.976 1.00 97.25 94 ARG A N 1
ATOM 699 C CA . ARG A 1 94 ? -10.908 15.737 11.113 1.00 97.25 94 ARG A CA 1
ATOM 700 C C . ARG A 1 94 ? -9.854 14.981 11.934 1.00 97.25 94 ARG A C 1
ATOM 702 O O . ARG A 1 94 ? -9.416 13.915 11.516 1.00 97.25 94 ARG A O 1
ATOM 709 N N . THR A 1 95 ? -9.459 15.510 13.092 1.00 97.94 95 THR A N 1
ATOM 710 C CA . THR A 1 95 ? -8.459 14.892 13.974 1.00 97.94 95 THR A CA 1
ATOM 711 C C . THR A 1 95 ? -8.935 13.551 14.528 1.00 97.94 95 THR A C 1
ATOM 713 O O . THR A 1 95 ? -8.181 12.587 14.475 1.00 97.94 95 THR A O 1
ATOM 716 N N . GLU A 1 96 ? -10.182 13.450 14.995 1.00 97.94 96 GLU A N 1
ATOM 717 C CA . GLU A 1 96 ? -10.744 12.181 15.483 1.00 97.94 96 GLU A CA 1
ATOM 718 C C . GLU A 1 96 ? -10.817 11.129 14.374 1.00 97.94 96 GLU A C 1
ATOM 720 O O . GLU A 1 96 ? -10.396 9.993 14.585 1.00 97.94 96 GLU A O 1
ATOM 725 N N . ILE A 1 97 ? -11.267 11.515 13.173 1.00 98.12 97 ILE A N 1
ATOM 726 C CA . ILE A 1 97 ? -11.286 10.611 12.014 1.00 98.12 97 ILE A CA 1
ATOM 727 C C . ILE A 1 97 ? -9.860 10.137 11.699 1.00 98.12 97 ILE A C 1
ATOM 729 O O . ILE A 1 97 ? -9.635 8.950 11.485 1.00 98.12 97 ILE A O 1
ATOM 733 N N . LEU A 1 98 ? -8.869 11.033 11.723 1.00 98.12 98 LEU A N 1
ATOM 734 C CA . LEU A 1 98 ? -7.461 10.697 11.489 1.00 98.12 98 LEU A CA 1
ATOM 735 C C . LEU A 1 98 ? -6.821 9.839 12.594 1.00 98.12 98 LEU A C 1
ATOM 737 O O . LEU A 1 98 ? -5.850 9.134 12.308 1.00 98.12 98 LEU A O 1
ATOM 741 N N . GLU A 1 99 ? -7.325 9.884 13.82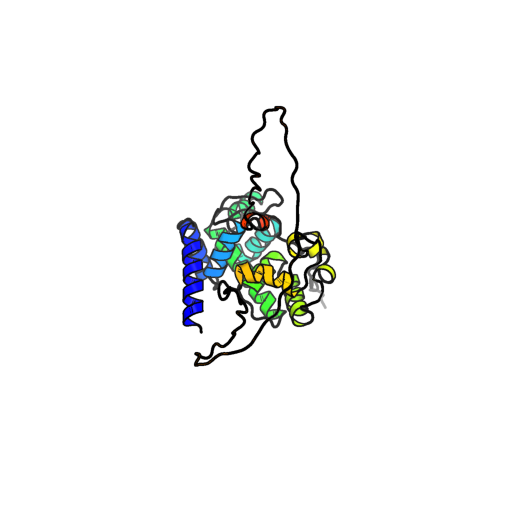5 1.00 97.94 99 GLU A N 1
ATOM 742 C CA . GLU A 1 99 ? -6.860 9.051 14.942 1.00 97.94 99 GLU A CA 1
ATOM 743 C C . GLU A 1 99 ? -7.435 7.624 14.890 1.00 97.94 99 GLU A C 1
ATOM 745 O O . GLU A 1 99 ? -6.781 6.700 15.371 1.00 97.94 99 GLU A O 1
ATOM 750 N N . MET A 1 100 ? -8.564 7.393 14.201 1.00 97.69 100 MET A N 1
ATOM 751 C CA . MET A 1 100 ? -9.116 6.044 13.957 1.00 97.69 100 MET A CA 1
ATOM 752 C C . MET A 1 100 ? -8.147 5.111 13.198 1.00 97.69 100 MET A C 1
ATOM 754 O O . MET A 1 100 ? -8.303 3.893 13.258 1.00 97.69 100 MET A O 1
ATOM 758 N N . ARG A 1 101 ? -7.086 5.645 12.567 1.00 97.56 101 ARG A N 1
ATOM 759 C CA . ARG A 1 101 ? -5.942 4.861 12.044 1.00 97.56 101 ARG A CA 1
ATOM 760 C C . ARG A 1 101 ? -5.248 3.999 13.101 1.00 97.56 101 ARG A C 1
ATOM 762 O O . ARG A 1 101 ? -4.552 3.053 12.736 1.00 97.56 101 ARG A O 1
ATOM 769 N N . LYS A 1 102 ? -5.395 4.349 14.384 1.00 98.25 102 LYS A N 1
ATOM 770 C CA . LYS A 1 102 ? -4.758 3.655 15.508 1.00 98.25 102 LYS A CA 1
ATOM 771 C C . LYS A 1 102 ? -5.584 2.514 16.094 1.00 98.25 102 LYS A C 1
ATOM 773 O O . LYS A 1 102 ? -5.060 1.747 16.897 1.00 98.25 102 LYS A O 1
ATOM 778 N N . ASP A 1 103 ? -6.848 2.371 15.698 1.00 98.00 103 ASP A N 1
ATOM 779 C CA . ASP A 1 103 ? -7.643 1.198 16.053 1.00 98.00 103 ASP A CA 1
ATOM 780 C C . ASP A 1 103 ? -7.316 0.028 15.100 1.00 98.00 103 ASP A C 1
ATOM 782 O O . ASP A 1 103 ? -7.527 0.159 13.889 1.00 98.00 103 ASP A O 1
ATOM 786 N N . PRO A 1 104 ? -6.845 -1.136 15.599 1.00 98.12 104 PRO A N 1
ATOM 787 C CA . PRO A 1 104 ? -6.568 -2.299 14.762 1.00 98.12 104 PRO A CA 1
ATOM 788 C C . PRO A 1 104 ? -7.755 -2.759 13.910 1.00 98.12 104 PRO A C 1
ATOM 790 O O . PRO A 1 104 ? -7.533 -3.241 12.796 1.00 98.12 104 PRO A O 1
ATOM 793 N N . GLN A 1 105 ? -8.993 -2.652 14.413 1.00 98.25 105 GLN A N 1
ATOM 794 C CA . GLN A 1 105 ? -10.183 -3.150 13.716 1.00 98.25 105 GLN A CA 1
ATOM 795 C C . GLN A 1 105 ? -10.518 -2.261 12.516 1.00 98.25 105 GLN A C 1
ATOM 797 O O . GLN A 1 105 ? -10.523 -2.736 11.379 1.00 98.25 105 GLN A O 1
ATOM 802 N N . THR A 1 106 ? -10.690 -0.964 12.757 1.00 98.00 106 THR A N 1
ATOM 803 C CA . THR A 1 106 ? -10.928 0.063 11.740 1.00 98.00 106 THR A CA 1
ATOM 804 C C . THR A 1 106 ? -9.798 0.096 10.711 1.00 98.00 106 THR A C 1
ATOM 806 O O . THR A 1 106 ? -10.059 0.005 9.512 1.00 98.00 106 THR A O 1
ATOM 809 N N . ALA A 1 107 ? -8.533 0.122 11.151 1.00 98.38 107 ALA A N 1
ATOM 810 C CA . ALA A 1 107 ? -7.383 0.128 10.247 1.00 98.38 107 ALA A CA 1
ATOM 811 C C . ALA A 1 107 ? -7.321 -1.123 9.353 1.00 98.38 107 ALA A C 1
ATOM 813 O O . ALA A 1 107 ? -7.019 -1.000 8.167 1.00 98.38 107 ALA A O 1
ATOM 814 N N . SER A 1 108 ? -7.655 -2.309 9.880 1.00 98.62 108 SER A N 1
ATOM 815 C CA . SER A 1 108 ? -7.697 -3.546 9.082 1.00 98.62 108 SER A CA 1
ATOM 816 C C . SER A 1 108 ? -8.827 -3.549 8.056 1.00 98.62 108 SER A C 1
ATOM 818 O O . SER A 1 108 ? -8.618 -4.003 6.934 1.00 98.62 108 SER A O 1
ATOM 820 N N . LEU A 1 109 ? -10.008 -3.033 8.408 1.00 98.69 109 LEU A N 1
ATOM 821 C CA . LEU A 1 109 ? -11.150 -2.962 7.491 1.00 98.69 109 LEU A CA 1
ATOM 822 C C . LEU A 1 109 ? -10.871 -1.998 6.334 1.00 98.69 109 LEU A C 1
ATOM 824 O O . LEU A 1 109 ? -11.063 -2.360 5.176 1.00 98.69 109 LEU A O 1
ATOM 828 N N . MET A 1 110 ? -10.335 -0.814 6.632 1.00 98.50 110 MET A N 1
ATOM 829 C CA . MET A 1 110 ? -9.960 0.174 5.615 1.00 98.50 110 MET A CA 1
ATOM 830 C C . MET A 1 110 ? -8.786 -0.307 4.743 1.00 98.50 110 MET A C 1
ATOM 832 O O . MET A 1 110 ? -8.807 -0.111 3.529 1.00 98.50 110 MET A O 1
ATOM 836 N N . ALA A 1 111 ? -7.795 -1.003 5.316 1.00 97.75 111 ALA A N 1
ATOM 837 C CA . ALA A 1 111 ? -6.715 -1.629 4.546 1.00 97.75 111 ALA A CA 1
ATOM 838 C C . ALA A 1 111 ? -7.234 -2.700 3.577 1.00 97.75 111 ALA A C 1
ATOM 840 O O . ALA A 1 111 ? -6.799 -2.751 2.427 1.00 97.75 111 ALA A O 1
ATOM 841 N N . ALA A 1 112 ? -8.191 -3.519 4.015 1.00 98.19 112 ALA A N 1
ATOM 842 C CA . ALA A 1 112 ? -8.777 -4.563 3.189 1.00 98.19 112 ALA A CA 1
ATOM 843 C C . ALA A 1 112 ? -9.678 -4.003 2.069 1.00 98.19 112 ALA A C 1
ATOM 845 O O . ALA A 1 112 ? -9.584 -4.462 0.934 1.00 98.19 112 ALA A O 1
ATOM 846 N N . GLU A 1 113 ? -10.485 -2.967 2.320 1.00 98.12 113 GLU A N 1
ATOM 847 C CA . GLU A 1 113 ? -11.246 -2.306 1.245 1.00 98.12 113 GLU A CA 1
ATOM 848 C C . GLU A 1 113 ? -10.325 -1.623 0.222 1.00 98.12 113 GLU A C 1
ATOM 850 O O . GLU A 1 113 ? -10.548 -1.768 -0.981 1.00 98.12 113 GLU A O 1
ATOM 855 N N . PHE A 1 114 ? -9.247 -0.962 0.672 1.00 97.12 114 PHE A N 1
ATOM 856 C CA . PHE A 1 114 ? -8.251 -0.357 -0.221 1.00 97.12 114 PHE A CA 1
ATOM 857 C C . PHE A 1 114 ? -7.495 -1.410 -1.048 1.00 97.12 114 PHE A C 1
ATOM 859 O O . PHE A 1 114 ? -7.315 -1.237 -2.252 1.00 97.12 114 PHE A O 1
ATOM 866 N N . ALA A 1 115 ? -7.112 -2.539 -0.442 1.00 95.94 115 ALA A N 1
ATOM 867 C CA . ALA A 1 115 ? -6.507 -3.661 -1.158 1.00 95.94 115 ALA A CA 1
ATOM 868 C C . ALA A 1 115 ? -7.464 -4.249 -2.210 1.00 95.94 115 ALA A C 1
ATOM 870 O O . ALA A 1 115 ? -7.057 -4.472 -3.348 1.00 95.94 115 ALA A O 1
ATOM 871 N N . GLY A 1 116 ? -8.745 -4.428 -1.871 1.00 96.44 116 GLY A N 1
ATOM 872 C CA . GLY A 1 116 ? -9.768 -4.876 -2.818 1.00 96.44 116 GLY A CA 1
ATOM 873 C C . GLY A 1 116 ? -10.061 -3.857 -3.927 1.00 96.44 116 GLY A C 1
ATOM 874 O O . GLY A 1 116 ? -10.388 -4.244 -5.047 1.00 96.44 116 GLY A O 1
ATOM 875 N N . GLU A 1 117 ? -9.941 -2.553 -3.663 1.00 95.88 117 GLU A N 1
ATOM 876 C CA . GLU A 1 117 ? -10.026 -1.524 -4.705 1.00 95.88 117 GLU A CA 1
ATOM 877 C C . GLU A 1 117 ? -8.837 -1.589 -5.664 1.00 95.88 117 GLU A C 1
ATOM 879 O O . GLU A 1 117 ? -9.045 -1.624 -6.879 1.00 95.88 117 GLU A O 1
ATOM 884 N N . ASN A 1 118 ? -7.617 -1.695 -5.134 1.00 95.44 118 ASN A N 1
ATOM 885 C CA . ASN A 1 118 ? -6.414 -1.886 -5.938 1.00 95.44 118 ASN A CA 1
ATOM 886 C C . ASN A 1 118 ? -6.518 -3.163 -6.791 1.00 95.44 118 ASN A C 1
ATOM 888 O O . ASN A 1 118 ? -6.234 -3.116 -7.984 1.00 95.44 118 ASN A O 1
ATOM 892 N N . GLU A 1 119 ? -7.010 -4.272 -6.227 1.00 96.31 119 GLU A N 1
ATOM 893 C CA . GLU A 1 119 ? -7.247 -5.525 -6.956 1.00 96.31 119 GLU A CA 1
ATOM 894 C C . GLU A 1 119 ? -8.194 -5.331 -8.154 1.00 96.31 119 GLU A C 1
ATOM 896 O O . GLU A 1 119 ? -7.861 -5.693 -9.285 1.00 96.31 119 GLU A O 1
ATOM 901 N N . ARG A 1 120 ? -9.369 -4.726 -7.920 1.00 97.06 120 ARG A N 1
ATOM 902 C CA . ARG A 1 120 ? -10.371 -4.451 -8.965 1.00 97.06 120 ARG A CA 1
ATOM 903 C C . ARG A 1 120 ? -9.836 -3.505 -10.036 1.00 97.06 120 ARG A C 1
ATOM 905 O O . ARG A 1 120 ? -10.136 -3.696 -11.215 1.00 97.06 120 ARG A O 1
ATOM 912 N N . PHE A 1 121 ? -9.035 -2.513 -9.647 1.00 97.62 121 PHE A N 1
ATOM 913 C CA . PHE A 1 121 ? -8.403 -1.597 -10.589 1.00 97.62 121 PHE A CA 1
ATOM 914 C C . PHE A 1 121 ? -7.396 -2.340 -11.476 1.00 97.62 121 PHE A C 1
ATOM 916 O O . PHE A 1 121 ? -7.494 -2.266 -12.699 1.00 97.62 121 PHE A O 1
ATOM 923 N N . LEU A 1 122 ? -6.468 -3.095 -10.882 1.00 97.38 122 LEU A N 1
ATOM 924 C CA . LEU A 1 122 ? -5.414 -3.812 -11.605 1.00 97.38 122 LEU A CA 1
ATOM 925 C C . LEU A 1 122 ? -5.975 -4.854 -12.582 1.00 97.38 122 LEU A C 1
ATOM 927 O O . LEU A 1 122 ? -5.562 -4.876 -13.743 1.00 97.38 122 LEU A O 1
ATOM 931 N N . LYS A 1 123 ? -6.967 -5.650 -12.153 1.00 97.12 123 LYS A N 1
ATOM 932 C CA . LYS A 1 123 ? -7.659 -6.638 -13.006 1.00 97.12 123 LYS A CA 1
ATOM 933 C C . LYS A 1 123 ? -8.421 -6.006 -14.180 1.00 97.12 123 LYS A C 1
ATOM 935 O O . LYS A 1 123 ? -8.698 -6.692 -15.157 1.00 97.12 123 LYS A O 1
ATOM 940 N N . SER A 1 124 ? -8.756 -4.716 -14.094 1.00 97.94 124 SER A N 1
ATOM 941 C CA . SER A 1 124 ? -9.443 -3.968 -15.160 1.00 97.94 124 SER A CA 1
ATOM 942 C C . SER A 1 124 ? -8.490 -3.265 -16.139 1.00 97.94 124 SER A C 1
ATOM 944 O O . SER A 1 124 ? -8.926 -2.867 -17.215 1.00 97.94 124 SER A O 1
ATOM 946 N N . HIS A 1 125 ? -7.210 -3.089 -15.781 1.00 98.06 125 HIS A N 1
ATOM 947 C CA . HIS A 1 125 ? -6.250 -2.259 -16.533 1.00 98.06 125 HIS A CA 1
ATOM 948 C C . HIS A 1 125 ? -4.948 -2.982 -16.919 1.00 98.06 125 HIS A C 1
ATOM 950 O O . HIS A 1 125 ? -4.075 -2.378 -17.543 1.00 98.06 125 HIS A O 1
ATOM 956 N N . THR A 1 126 ? -4.795 -4.259 -16.564 1.00 96.38 126 THR A N 1
ATOM 957 C CA . THR A 1 126 ? -3.623 -5.081 -16.904 1.00 96.38 126 THR A CA 1
ATOM 958 C C . THR A 1 126 ? -4.044 -6.476 -17.363 1.00 96.38 126 THR A C 1
ATOM 960 O O . THR A 1 126 ? -5.198 -6.870 -17.207 1.00 96.38 126 THR A O 1
ATOM 963 N N . LYS A 1 127 ? -3.090 -7.236 -17.911 1.00 93.69 127 LYS A N 1
ATOM 964 C CA . LYS A 1 127 ? -3.219 -8.686 -18.150 1.00 93.69 127 LYS A CA 1
ATOM 965 C C . LYS A 1 127 ? -2.352 -9.519 -17.194 1.00 93.69 127 LYS A C 1
ATOM 967 O O . LYS A 1 127 ? -2.079 -10.678 -17.486 1.00 93.69 127 LYS A O 1
ATOM 972 N N . ALA A 1 128 ? -1.867 -8.915 -16.110 1.00 92.38 128 ALA A N 1
ATOM 973 C CA . ALA A 1 128 ? -1.063 -9.606 -15.111 1.00 92.38 128 ALA A CA 1
ATOM 974 C C . ALA A 1 128 ? -1.960 -10.453 -14.196 1.00 92.38 128 ALA A C 1
ATOM 976 O O . ALA A 1 128 ? -3.082 -10.052 -13.874 1.00 92.38 128 ALA A O 1
ATOM 977 N N . ASP A 1 129 ? -1.449 -11.595 -13.739 1.00 92.44 129 ASP A N 1
ATOM 978 C CA . ASP A 1 129 ? -2.051 -12.316 -12.622 1.00 92.44 129 ASP A CA 1
ATOM 979 C C . ASP A 1 129 ? -1.862 -11.481 -11.349 1.00 92.44 129 ASP A C 1
ATOM 981 O O . ASP A 1 129 ? -0.741 -11.148 -10.974 1.00 92.44 129 ASP A O 1
ATOM 985 N N . ILE A 1 130 ? -2.964 -11.083 -10.707 1.00 94.25 130 ILE A N 1
ATOM 986 C CA . ILE A 1 130 ? -2.927 -10.152 -9.570 1.00 94.25 130 ILE A CA 1
ATOM 987 C C . ILE A 1 130 ? -2.763 -10.931 -8.264 1.00 94.25 130 ILE A C 1
ATOM 989 O O . ILE A 1 130 ? -3.747 -11.381 -7.671 1.00 94.25 130 ILE A O 1
ATOM 993 N N . GLY A 1 131 ? -1.510 -11.095 -7.842 1.00 90.88 131 GLY A N 1
ATOM 994 C CA . GLY A 1 131 ? -1.100 -11.708 -6.586 1.00 90.88 131 GLY A CA 1
ATOM 995 C C . GLY A 1 131 ? -0.731 -10.685 -5.508 1.00 90.88 131 GLY A C 1
ATOM 996 O O . GLY A 1 131 ? -1.095 -9.508 -5.552 1.00 90.88 131 GLY A O 1
ATOM 997 N N . GLU A 1 132 ? -0.006 -11.144 -4.487 1.00 89.88 132 GLU A N 1
ATOM 998 C CA . GLU A 1 132 ? 0.404 -10.286 -3.370 1.00 89.88 132 GLU A CA 1
ATOM 999 C C . GLU A 1 132 ? 1.412 -9.199 -3.781 1.00 89.88 132 GLU A C 1
ATOM 1001 O O . GLU A 1 132 ? 1.373 -8.098 -3.222 1.00 89.88 132 GLU A O 1
ATOM 1006 N N . THR A 1 133 ? 2.279 -9.482 -4.764 1.00 90.75 133 THR A N 1
ATOM 1007 C CA . THR A 1 133 ? 3.231 -8.509 -5.319 1.00 90.75 133 THR A CA 1
ATOM 1008 C C . THR A 1 133 ? 2.487 -7.322 -5.918 1.00 90.75 133 THR A C 1
ATOM 1010 O O . THR A 1 133 ? 2.751 -6.183 -5.541 1.00 90.75 133 THR A O 1
ATOM 1013 N N . GLU A 1 134 ? 1.505 -7.575 -6.781 1.00 94.62 134 GLU A N 1
ATOM 1014 C CA . GLU A 1 134 ? 0.770 -6.561 -7.543 1.00 94.62 134 GLU A CA 1
ATOM 1015 C C . GLU A 1 134 ? -0.051 -5.673 -6.605 1.00 94.62 134 GLU A C 1
ATOM 1017 O O . GLU A 1 134 ? -0.055 -4.448 -6.746 1.00 94.62 134 GLU A O 1
ATOM 1022 N N . LEU A 1 135 ? -0.700 -6.278 -5.603 1.00 92.56 135 LEU A N 1
ATOM 1023 C CA . LEU A 1 135 ? -1.472 -5.557 -4.590 1.00 92.56 135 LEU A CA 1
ATOM 1024 C C . LEU A 1 135 ? -0.592 -4.640 -3.737 1.00 92.56 135 LEU A C 1
ATOM 1026 O O . LEU A 1 135 ? -0.951 -3.478 -3.522 1.00 92.56 135 LEU A O 1
ATOM 1030 N N . TYR A 1 136 ? 0.574 -5.117 -3.292 1.00 89.94 136 TYR A N 1
ATOM 1031 C CA . TYR A 1 136 ? 1.495 -4.274 -2.533 1.00 89.94 136 TYR A CA 1
ATOM 1032 C C . TYR A 1 136 ? 2.163 -3.207 -3.414 1.00 89.94 136 TYR A C 1
ATOM 1034 O O . TYR A 1 136 ? 2.384 -2.075 -2.984 1.00 89.94 136 TYR A O 1
ATOM 1042 N N . PHE A 1 137 ? 2.438 -3.523 -4.676 1.00 90.81 137 PHE A N 1
ATOM 1043 C CA . PHE A 1 137 ? 3.011 -2.587 -5.634 1.00 90.81 137 PHE A CA 1
ATOM 1044 C C . PHE A 1 137 ? 2.022 -1.465 -6.004 1.00 90.81 137 PHE A C 1
ATOM 1046 O O . PHE A 1 137 ? 2.415 -0.301 -6.102 1.00 90.81 13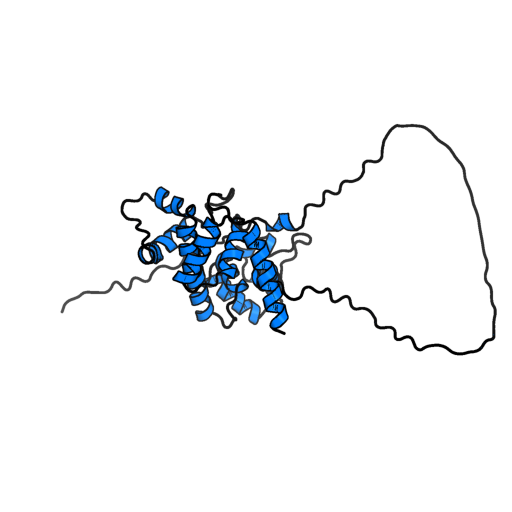7 PHE A O 1
ATOM 1053 N N . ALA A 1 138 ? 0.720 -1.767 -6.076 1.00 92.69 138 ALA A N 1
ATOM 1054 C CA . ALA A 1 138 ? -0.353 -0.772 -6.156 1.00 92.69 138 ALA A CA 1
ATOM 1055 C C . ALA A 1 138 ? -0.570 0.015 -4.855 1.00 92.69 138 ALA A C 1
ATOM 1057 O O . ALA A 1 138 ? -0.930 1.189 -4.918 1.00 92.69 138 ALA A O 1
ATOM 1058 N N . HIS A 1 139 ? -0.313 -0.575 -3.685 1.00 87.12 139 HIS A N 1
ATOM 1059 C CA . HIS A 1 139 ? -0.279 0.159 -2.415 1.00 87.12 139 HIS A CA 1
ATOM 1060 C C . HIS A 1 139 ? 0.897 1.160 -2.355 1.00 87.12 139 HIS A C 1
ATOM 1062 O O . HIS A 1 139 ? 0.738 2.254 -1.817 1.00 87.12 139 HIS A O 1
ATOM 1068 N N . PHE A 1 140 ? 2.042 0.816 -2.958 1.00 87.06 140 PHE A N 1
ATOM 1069 C CA . PHE A 1 140 ? 3.250 1.647 -3.039 1.00 87.06 140 PHE A CA 1
ATOM 1070 C C . PHE A 1 140 ? 3.157 2.784 -4.082 1.00 87.06 140 PHE A C 1
ATOM 1072 O O . PHE A 1 140 ? 3.372 3.946 -3.733 1.00 87.06 140 PHE A O 1
ATOM 1079 N N . LEU A 1 141 ? 2.831 2.474 -5.346 1.00 87.19 141 LEU A N 1
ATOM 1080 C CA . LEU A 1 141 ? 2.784 3.451 -6.453 1.00 87.19 141 LEU A CA 1
ATOM 1081 C C . LEU A 1 141 ? 1.420 4.139 -6.648 1.00 87.19 141 LEU A C 1
ATOM 1083 O O . LEU A 1 141 ? 1.323 5.106 -7.408 1.00 87.19 141 LEU A O 1
ATOM 1087 N N . GLY A 1 142 ? 0.358 3.603 -6.044 1.00 90.25 142 GLY A N 1
ATOM 1088 C CA . GLY A 1 142 ? -1.024 3.837 -6.464 1.00 90.25 142 GLY A CA 1
ATOM 1089 C C . GLY A 1 142 ? -1.411 2.958 -7.662 1.00 90.25 142 GLY A C 1
ATOM 1090 O O . GLY A 1 142 ? -0.649 2.811 -8.623 1.00 90.25 142 GLY A O 1
ATOM 1091 N N . ALA A 1 143 ? -2.619 2.385 -7.635 1.00 92.94 143 ALA A N 1
ATOM 1092 C CA . ALA A 1 143 ? -3.067 1.402 -8.629 1.00 92.94 143 ALA A CA 1
ATOM 1093 C C . ALA A 1 143 ? -2.952 1.835 -10.112 1.00 92.94 143 ALA A C 1
ATOM 1095 O O . ALA A 1 143 ? -2.526 0.998 -10.909 1.00 92.94 143 ALA A O 1
ATOM 1096 N N . PRO A 1 144 ? -3.214 3.101 -10.515 1.00 94.50 144 PRO A N 1
ATOM 1097 C CA . PRO A 1 144 ? -3.002 3.539 -11.899 1.00 94.50 144 PRO A CA 1
ATOM 1098 C C . PRO A 1 144 ? -1.552 3.397 -12.373 1.00 94.50 144 PRO A C 1
ATOM 1100 O O . PRO A 1 144 ? -1.305 2.962 -13.494 1.00 94.50 144 PRO A O 1
ATOM 1103 N N . LYS A 1 145 ? -0.577 3.716 -11.513 1.00 94.56 145 LYS A N 1
ATOM 1104 C CA . LYS A 1 145 ? 0.850 3.629 -11.854 1.00 94.56 145 LYS A CA 1
ATOM 1105 C C . LYS A 1 145 ? 1.374 2.207 -11.795 1.00 94.56 145 LYS A C 1
ATOM 1107 O O . LYS A 1 145 ? 2.151 1.833 -12.666 1.00 94.56 145 LYS A O 1
ATOM 1112 N N . ALA A 1 146 ? 0.915 1.410 -10.831 1.00 95.81 146 ALA A N 1
ATOM 1113 C CA . ALA A 1 146 ? 1.200 -0.019 -10.817 1.00 95.81 146 ALA A CA 1
ATOM 1114 C C . ALA A 1 146 ? 0.654 -0.710 -12.079 1.00 95.81 146 ALA A C 1
ATOM 1116 O O . ALA A 1 146 ? 1.373 -1.501 -12.677 1.00 95.81 146 ALA A O 1
ATOM 1117 N N . ALA A 1 147 ? -0.544 -0.346 -12.557 1.00 97.50 147 ALA A N 1
ATOM 1118 C CA . ALA A 1 147 ? -1.077 -0.864 -13.817 1.00 97.50 147 ALA A CA 1
ATOM 1119 C C . ALA A 1 147 ? -0.204 -0.482 -15.028 1.00 97.50 147 ALA A C 1
ATOM 1121 O O . ALA A 1 147 ? 0.217 -1.361 -15.781 1.00 97.50 147 ALA A O 1
ATOM 1122 N N . SER A 1 148 ? 0.143 0.803 -15.183 1.00 96.62 148 SER A N 1
ATOM 1123 C CA . SER A 1 148 ? 1.060 1.253 -16.245 1.00 96.62 148 SER A CA 1
ATOM 1124 C C . SER A 1 148 ? 2.425 0.562 -16.179 1.00 96.62 148 SER A C 1
ATOM 1126 O O . SER A 1 148 ? 2.992 0.213 -17.212 1.00 96.62 148 SER A O 1
ATOM 1128 N N . PHE A 1 149 ? 2.952 0.339 -14.973 1.00 97.31 149 PHE A N 1
ATOM 1129 C CA . PHE A 1 149 ? 4.228 -0.339 -14.770 1.00 97.31 149 PHE A CA 1
ATOM 1130 C C . PHE A 1 149 ? 4.150 -1.824 -15.132 1.00 97.31 149 PHE A C 1
ATOM 1132 O O . PHE A 1 149 ? 5.026 -2.306 -15.837 1.00 97.31 149 PHE A O 1
ATOM 1139 N N . LEU A 1 150 ? 3.121 -2.553 -14.689 1.00 97.50 150 LEU A N 1
ATOM 1140 C CA . LEU A 1 150 ? 2.959 -3.984 -14.982 1.00 97.50 150 LEU A CA 1
ATOM 1141 C C . LEU A 1 150 ? 2.777 -4.239 -16.486 1.00 97.50 150 LEU A C 1
ATOM 1143 O O . LEU A 1 150 ? 3.347 -5.188 -17.021 1.00 97.50 150 LEU A O 1
ATOM 1147 N N . ASN A 1 151 ? 2.069 -3.351 -17.191 1.00 96.69 151 ASN A N 1
ATOM 1148 C CA . ASN A 1 151 ? 1.979 -3.402 -18.651 1.00 96.69 151 ASN A CA 1
ATOM 1149 C C . ASN A 1 151 ? 3.350 -3.123 -19.305 1.00 96.69 151 ASN A C 1
ATOM 1151 O O . ASN A 1 151 ? 3.822 -3.922 -20.112 1.00 96.69 151 ASN A O 1
ATOM 1155 N N . GLY A 1 152 ? 4.053 -2.062 -18.887 1.00 96.25 152 GLY A N 1
ATOM 1156 C CA . GLY A 1 152 ? 5.401 -1.750 -19.386 1.00 96.25 152 GLY A CA 1
ATOM 1157 C C . GLY A 1 152 ? 6.464 -2.807 -19.047 1.00 96.25 152 GLY A C 1
ATOM 1158 O O . GLY A 1 152 ? 7.426 -2.972 -19.795 1.00 96.25 152 GLY A O 1
ATOM 1159 N N . LEU A 1 153 ? 6.288 -3.554 -17.953 1.00 97.25 153 LEU A N 1
ATOM 1160 C CA . LEU A 1 153 ? 7.115 -4.696 -17.552 1.00 97.25 153 LEU A CA 1
ATOM 1161 C C . LEU A 1 153 ? 6.923 -5.885 -18.500 1.00 97.25 153 LEU A C 1
ATOM 1163 O O . LEU A 1 153 ? 7.910 -6.504 -18.885 1.00 97.25 153 LEU A O 1
ATOM 1167 N N . ALA A 1 154 ? 5.682 -6.178 -18.900 1.00 95.94 154 ALA A N 1
ATOM 1168 C CA . ALA A 1 154 ? 5.379 -7.240 -19.860 1.00 95.94 154 ALA A CA 1
ATOM 1169 C C . ALA A 1 154 ? 5.917 -6.935 -21.272 1.00 95.94 154 ALA A C 1
ATOM 1171 O O . ALA A 1 154 ? 6.291 -7.852 -22.000 1.00 95.94 154 ALA A O 1
ATOM 1172 N N . GLU A 1 155 ? 5.982 -5.655 -21.653 1.00 95.88 155 GLU A N 1
ATOM 1173 C CA . GLU A 1 155 ? 6.483 -5.212 -22.962 1.00 95.88 155 GLU A CA 1
ATOM 1174 C C . GLU A 1 155 ? 8.007 -4.986 -22.986 1.00 95.88 155 GLU A C 1
ATOM 1176 O O . GLU A 1 155 ? 8.668 -5.301 -23.975 1.00 95.88 155 GLU A O 1
ATOM 1181 N N . THR A 1 156 ? 8.584 -4.431 -21.913 1.00 96.88 156 THR A N 1
ATOM 1182 C CA . THR A 1 156 ? 9.970 -3.918 -21.887 1.00 96.88 156 THR A CA 1
ATOM 1183 C C . THR A 1 156 ? 10.731 -4.231 -20.578 1.00 96.88 156 THR A C 1
ATOM 1185 O O . THR A 1 156 ? 11.281 -3.332 -19.938 1.00 96.88 156 THR A O 1
ATOM 1188 N N . PRO A 1 157 ? 10.857 -5.507 -20.158 1.00 97.69 157 PRO A N 1
ATOM 1189 C CA . PRO A 1 157 ? 11.389 -5.878 -18.834 1.00 97.69 157 PRO A CA 1
ATOM 1190 C C . PRO A 1 157 ? 12.847 -5.444 -18.570 1.00 97.69 157 PRO A C 1
ATOM 1192 O O . PRO A 1 157 ? 13.267 -5.316 -17.415 1.00 97.69 157 PRO A O 1
ATOM 1195 N N . LEU A 1 158 ? 13.625 -5.199 -19.631 1.00 98.12 158 LEU A N 1
ATOM 1196 C CA . LEU A 1 158 ? 15.022 -4.750 -19.566 1.00 98.12 158 LEU A CA 1
ATOM 1197 C C . LEU A 1 158 ? 15.200 -3.224 -19.679 1.00 98.12 158 LEU A C 1
ATOM 1199 O O . LEU A 1 158 ? 16.318 -2.743 -19.514 1.00 98.12 158 LEU A O 1
ATOM 1203 N N . GLN A 1 159 ? 14.134 -2.457 -19.925 1.00 98.12 159 GLN A N 1
ATOM 1204 C CA . GLN A 1 159 ? 14.195 -0.993 -19.976 1.00 98.12 159 GLN A CA 1
ATOM 1205 C C . GLN A 1 159 ? 14.456 -0.416 -18.579 1.00 98.12 159 GLN A C 1
ATOM 1207 O O . GLN A 1 159 ? 13.912 -0.916 -17.594 1.00 98.12 159 GLN A O 1
ATOM 1212 N N . GLU A 1 160 ? 15.258 0.649 -18.474 1.00 98.44 160 GLU A N 1
ATOM 1213 C CA . GLU A 1 160 ? 15.476 1.348 -17.200 1.00 98.44 160 GLU A CA 1
ATOM 1214 C C . GLU A 1 160 ? 14.165 1.962 -16.686 1.00 98.44 160 GLU A C 1
ATOM 1216 O O . GLU A 1 160 ? 13.596 2.870 -17.299 1.00 98.44 160 GLU A O 1
ATOM 1221 N N . ALA A 1 161 ? 13.701 1.506 -15.521 1.00 97.19 161 ALA A N 1
ATOM 1222 C CA . ALA A 1 161 ? 12.422 1.920 -14.948 1.00 97.19 161 ALA A CA 1
ATOM 1223 C C . ALA A 1 161 ? 12.377 3.428 -14.646 1.00 97.19 161 ALA A C 1
ATOM 1225 O O . ALA A 1 161 ? 11.325 4.056 -14.745 1.00 97.19 161 ALA A O 1
ATOM 1226 N N . ALA A 1 162 ? 13.529 4.030 -14.335 1.00 97.06 162 ALA A N 1
ATOM 1227 C CA . ALA A 1 162 ? 13.659 5.461 -14.075 1.00 97.06 162 ALA A CA 1
ATOM 1228 C C . ALA A 1 162 ? 13.421 6.354 -15.310 1.00 97.06 162 ALA A C 1
ATOM 1230 O O . ALA A 1 162 ? 13.122 7.534 -15.142 1.00 97.06 162 ALA A O 1
ATOM 1231 N N . LEU A 1 163 ? 13.519 5.813 -16.533 1.00 96.25 163 LEU A N 1
ATOM 1232 C CA . LEU A 1 163 ? 13.197 6.550 -17.763 1.00 96.25 163 LEU A CA 1
ATOM 1233 C C . LEU A 1 163 ? 11.684 6.610 -18.019 1.00 96.25 163 LEU A C 1
ATOM 1235 O O . LEU A 1 163 ? 11.198 7.591 -18.575 1.00 96.25 163 LEU A O 1
ATOM 1239 N N . LEU A 1 164 ? 10.942 5.581 -17.595 1.00 94.38 164 LEU A N 1
ATOM 1240 C CA . LEU A 1 164 ? 9.482 5.505 -17.732 1.00 94.38 164 LEU A CA 1
ATOM 1241 C C . LEU A 1 164 ? 8.748 6.139 -16.535 1.00 94.38 164 LEU A C 1
ATOM 1243 O O . LEU A 1 164 ? 7.686 6.733 -16.705 1.00 94.38 164 LEU A O 1
ATOM 1247 N N . PHE A 1 165 ? 9.338 6.062 -15.338 1.00 94.38 165 PHE A N 1
ATOM 1248 C CA . PHE A 1 165 ? 8.766 6.539 -14.073 1.00 94.38 165 PHE A CA 1
ATOM 1249 C C . PHE A 1 165 ? 9.710 7.529 -13.352 1.00 94.38 165 PHE A C 1
ATOM 1251 O O . PHE A 1 165 ? 10.179 7.261 -12.240 1.00 94.38 165 PHE A O 1
ATOM 1258 N N . PRO A 1 166 ? 10.053 8.682 -13.966 1.00 95.12 166 PRO A N 1
ATOM 1259 C CA . PRO A 1 166 ? 11.082 9.585 -13.444 1.00 95.12 166 PRO A CA 1
ATOM 1260 C C . PRO A 1 166 ? 10.681 10.296 -12.143 1.00 95.12 166 PRO A C 1
ATOM 1262 O O . PRO A 1 166 ? 11.543 10.583 -11.312 1.00 95.12 166 PRO A O 1
ATOM 1265 N N . LYS A 1 167 ? 9.383 10.562 -11.923 1.00 90.94 167 LYS A N 1
ATOM 1266 C CA . LYS A 1 167 ? 8.890 11.163 -10.667 1.00 90.94 167 LYS A CA 1
ATOM 1267 C C . LYS A 1 167 ? 9.014 10.165 -9.510 1.00 90.94 167 LYS A C 1
ATOM 1269 O O . LYS A 1 167 ? 9.414 10.523 -8.405 1.00 90.94 167 LYS A O 1
ATOM 1274 N N . GLU A 1 168 ? 8.727 8.901 -9.794 1.00 90.50 168 GLU A N 1
ATOM 1275 C CA . GLU A 1 168 ? 8.760 7.785 -8.854 1.00 90.50 168 GLU A CA 1
ATOM 1276 C C . GLU A 1 168 ? 10.205 7.423 -8.516 1.00 90.50 168 GLU A C 1
ATOM 1278 O O . GLU A 1 168 ? 10.517 7.185 -7.352 1.00 90.50 168 GLU A O 1
ATOM 1283 N N . ALA A 1 169 ? 11.096 7.456 -9.509 1.00 93.69 169 ALA A N 1
ATOM 1284 C CA . ALA A 1 169 ? 12.523 7.241 -9.331 1.00 93.69 169 ALA A CA 1
ATOM 1285 C C . ALA A 1 169 ? 13.199 8.360 -8.529 1.00 93.69 169 ALA A C 1
ATOM 1287 O O . ALA A 1 169 ? 14.063 8.072 -7.700 1.00 93.69 169 ALA A O 1
ATOM 1288 N N . ALA A 1 170 ? 12.787 9.618 -8.724 1.00 89.00 170 ALA A N 1
ATOM 1289 C CA . ALA A 1 170 ? 13.278 10.748 -7.937 1.00 89.00 170 ALA A CA 1
ATOM 1290 C C . ALA A 1 170 ? 12.862 10.656 -6.458 1.00 89.00 170 ALA A C 1
ATOM 1292 O O . ALA A 1 170 ? 13.690 10.899 -5.581 1.00 89.00 170 ALA A O 1
ATOM 1293 N N . ALA A 1 171 ? 11.612 10.269 -6.179 1.00 84.62 171 ALA A N 1
ATOM 1294 C CA . ALA A 1 171 ? 11.112 10.089 -4.816 1.00 84.62 171 ALA A CA 1
ATOM 1295 C C . ALA A 1 171 ? 11.689 8.833 -4.128 1.00 84.62 171 ALA A C 1
ATOM 1297 O O . ALA A 1 171 ? 12.111 8.892 -2.978 1.00 84.62 171 ALA A O 1
ATOM 1298 N N . ASN A 1 172 ? 11.758 7.706 -4.842 1.00 86.25 172 ASN A N 1
ATOM 1299 C CA . ASN A 1 172 ? 12.047 6.381 -4.283 1.00 86.25 172 ASN A CA 1
ATOM 1300 C C . ASN A 1 172 ? 13.404 5.849 -4.773 1.00 86.25 172 ASN A C 1
ATOM 1302 O O . ASN A 1 172 ? 13.502 4.766 -5.360 1.00 86.25 172 ASN A O 1
ATOM 1306 N N . ARG A 1 173 ? 14.480 6.625 -4.584 1.00 92.00 173 ARG A N 1
ATOM 1307 C CA . ARG A 1 173 ? 15.791 6.322 -5.194 1.00 92.00 173 ARG A CA 1
ATOM 1308 C C . ARG A 1 173 ? 16.379 4.956 -4.816 1.00 92.00 173 ARG A C 1
ATOM 1310 O O . ARG A 1 173 ? 17.110 4.379 -5.612 1.00 92.00 173 ARG A O 1
ATOM 1317 N N . ASN A 1 174 ? 16.069 4.435 -3.632 1.00 89.56 174 ASN A N 1
ATOM 1318 C CA . ASN A 1 174 ? 16.466 3.097 -3.171 1.00 89.56 174 ASN A CA 1
ATOM 1319 C C . ASN A 1 174 ? 15.744 1.946 -3.902 1.00 89.56 174 ASN A C 1
ATOM 1321 O O . ASN A 1 174 ? 16.250 0.824 -3.907 1.00 89.56 174 ASN A O 1
ATOM 1325 N N . VAL A 1 175 ? 14.581 2.218 -4.501 1.00 91.62 175 VAL A N 1
ATOM 1326 C CA . VAL A 1 175 ? 13.818 1.273 -5.327 1.00 91.62 175 VAL A CA 1
ATOM 1327 C C . VAL A 1 175 ? 14.315 1.316 -6.773 1.00 91.62 175 VAL A C 1
ATOM 1329 O O . VAL A 1 175 ? 14.631 0.276 -7.340 1.00 91.62 175 VAL A O 1
ATOM 1332 N N . PHE A 1 176 ? 14.432 2.511 -7.361 1.00 95.44 176 PHE A N 1
ATOM 1333 C CA . PHE A 1 176 ? 14.717 2.678 -8.796 1.00 95.44 176 PHE A CA 1
ATOM 1334 C C . PHE A 1 176 ? 16.205 2.700 -9.173 1.00 95.44 176 PHE A C 1
ATOM 1336 O O . PHE A 1 176 ? 16.526 2.578 -10.354 1.00 95.44 176 PHE A O 1
ATOM 1343 N N . TYR A 1 177 ? 17.120 2.823 -8.209 1.00 96.19 177 TYR A N 1
ATOM 1344 C CA . TYR A 1 177 ? 18.565 2.772 -8.446 1.00 96.19 177 TYR A CA 1
ATOM 1345 C C . TYR A 1 177 ? 19.239 1.753 -7.527 1.00 96.19 177 TYR A C 1
ATOM 1347 O O . TYR A 1 177 ? 18.768 1.442 -6.430 1.00 96.19 177 TYR A O 1
ATOM 1355 N N . ASP A 1 178 ? 20.382 1.231 -7.959 1.00 94.81 178 ASP A N 1
ATOM 1356 C CA . ASP A 1 178 ? 21.228 0.416 -7.104 1.00 94.81 178 ASP A CA 1
ATOM 1357 C C . ASP A 1 178 ? 22.036 1.275 -6.121 1.00 94.81 178 ASP A C 1
ATOM 1359 O O . ASP A 1 178 ? 22.780 2.173 -6.512 1.00 94.81 178 ASP A O 1
ATOM 1363 N N . SER A 1 179 ? 21.915 0.981 -4.825 1.00 88.75 179 SER A N 1
ATOM 1364 C CA . SER A 1 179 ? 22.490 1.801 -3.752 1.00 88.75 179 SER A CA 1
ATOM 1365 C C . SER A 1 179 ? 24.014 1.715 -3.619 1.00 88.75 179 SER A C 1
ATOM 1367 O O . SER A 1 179 ? 24.590 2.500 -2.868 1.00 88.75 179 SER A O 1
ATOM 1369 N N . LYS A 1 180 ? 24.677 0.790 -4.330 1.00 92.19 180 LYS A N 1
ATOM 1370 C CA . LYS A 1 180 ? 26.145 0.656 -4.340 1.00 92.19 180 LYS A CA 1
ATOM 1371 C C . LYS A 1 180 ? 26.775 1.273 -5.584 1.00 92.19 180 LYS A C 1
ATOM 1373 O O . LYS A 1 180 ? 27.853 1.848 -5.496 1.00 92.19 180 LYS A O 1
ATOM 1378 N N . THR A 1 181 ? 26.126 1.108 -6.734 1.00 95.12 181 THR A N 1
ATOM 1379 C CA . THR A 1 181 ? 26.668 1.485 -8.052 1.00 95.12 181 THR A CA 1
ATOM 1380 C C . THR A 1 181 ? 26.029 2.738 -8.647 1.00 95.12 181 THR A C 1
ATOM 1382 O O . THR A 1 181 ? 26.569 3.303 -9.591 1.00 95.12 181 THR A O 1
ATOM 1385 N N . GLY A 1 182 ? 24.877 3.177 -8.132 1.00 94.94 182 GLY A N 1
ATOM 1386 C CA . GLY A 1 182 ? 24.112 4.311 -8.658 1.00 94.94 182 GLY A CA 1
ATOM 1387 C C . GLY A 1 182 ? 23.359 4.034 -9.965 1.00 94.94 182 GLY A C 1
ATOM 1388 O O . GLY A 1 182 ? 22.577 4.885 -10.385 1.00 94.94 182 GLY A O 1
ATOM 1389 N N . ARG A 1 183 ? 23.553 2.864 -10.592 1.00 97.50 183 ARG A N 1
ATOM 1390 C CA . ARG A 1 183 ? 22.897 2.463 -11.848 1.00 97.50 183 ARG A CA 1
ATOM 1391 C C . ARG A 1 183 ? 21.373 2.428 -11.685 1.00 97.50 183 ARG A C 1
ATOM 1393 O O . ARG A 1 183 ? 20.881 1.932 -10.671 1.00 97.50 183 ARG A O 1
ATOM 1400 N N . ALA A 1 184 ? 20.631 2.901 -12.686 1.00 98.06 184 ALA A N 1
ATOM 1401 C CA . ALA A 1 184 ? 19.181 2.727 -12.741 1.00 98.06 184 ALA A CA 1
ATOM 1402 C C . ALA A 1 184 ? 18.813 1.240 -12.891 1.00 98.06 184 ALA A C 1
ATOM 1404 O O . ALA A 1 184 ? 19.466 0.489 -13.619 1.00 98.06 184 ALA A O 1
ATOM 1405 N N . ARG A 1 185 ? 17.775 0.801 -12.180 1.00 98.31 185 ARG A N 1
ATOM 1406 C CA . ARG A 1 185 ? 17.255 -0.566 -12.270 1.00 98.31 185 ARG A CA 1
ATOM 1407 C C . ARG A 1 185 ? 16.350 -0.726 -13.485 1.00 98.31 185 ARG A C 1
ATOM 1409 O O . ARG A 1 185 ? 15.634 0.209 -13.850 1.00 98.31 185 ARG A O 1
ATOM 1416 N N . THR A 1 186 ? 16.345 -1.913 -14.086 1.00 98.56 186 THR A N 1
ATOM 1417 C CA . THR A 1 186 ? 15.344 -2.242 -15.111 1.00 98.56 186 THR A CA 1
ATOM 1418 C C . THR A 1 186 ? 13.947 -2.407 -14.504 1.00 98.56 186 THR A C 1
ATOM 1420 O O . THR A 1 186 ? 13.805 -2.573 -13.290 1.00 98.56 186 THR A O 1
ATOM 1423 N N . MET A 1 187 ? 12.910 -2.414 -15.346 1.00 98.00 187 MET A N 1
ATOM 1424 C CA . MET A 1 187 ? 11.538 -2.764 -14.953 1.00 98.00 187 MET A CA 1
ATOM 1425 C C . MET A 1 187 ? 11.492 -4.083 -14.160 1.00 98.00 187 MET A C 1
ATOM 1427 O O . MET A 1 187 ? 10.934 -4.125 -13.062 1.00 98.00 187 MET A O 1
ATOM 1431 N N . GLN A 1 188 ? 12.154 -5.134 -14.657 1.00 98.00 188 GLN A N 1
ATOM 1432 C CA . GLN A 1 188 ? 12.242 -6.425 -13.967 1.00 98.00 188 GLN A CA 1
ATOM 1433 C C . GLN A 1 188 ? 13.022 -6.337 -12.647 1.00 98.00 188 GLN A C 1
ATOM 1435 O O . GLN A 1 188 ? 12.605 -6.912 -11.646 1.00 98.00 188 GLN A O 1
ATOM 1440 N N . GLU A 1 189 ? 14.142 -5.608 -12.603 1.00 97.00 189 GLU A N 1
ATOM 1441 C CA . GLU A 1 189 ? 14.916 -5.452 -11.366 1.00 97.00 189 GLU A CA 1
ATOM 1442 C C . GLU A 1 189 ? 14.156 -4.692 -10.273 1.00 97.00 189 GLU A C 1
ATOM 1444 O O . GLU A 1 189 ? 14.347 -4.994 -9.097 1.00 97.00 189 GLU A O 1
ATOM 1449 N N . VAL A 1 190 ? 13.310 -3.721 -10.638 1.00 95.94 190 VAL A N 1
ATOM 1450 C CA . VAL A 1 190 ? 12.417 -3.031 -9.694 1.00 95.94 190 VAL A CA 1
ATOM 1451 C C . VAL A 1 190 ? 11.318 -3.976 -9.212 1.00 95.94 190 VAL A C 1
ATOM 1453 O O . VAL A 1 190 ? 11.149 -4.114 -8.002 1.00 95.94 190 VAL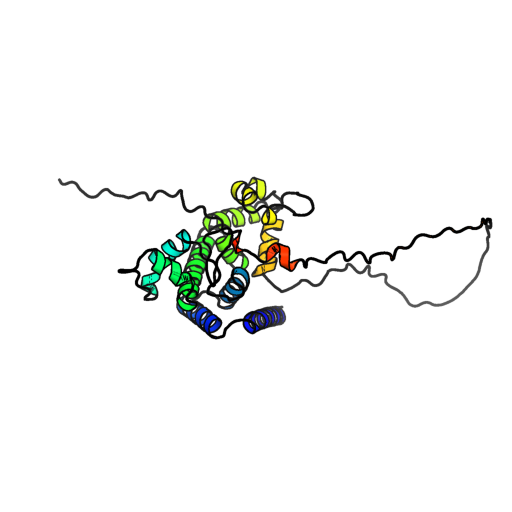 A O 1
ATOM 1456 N N . TYR A 1 191 ? 10.623 -4.671 -10.121 1.00 95.56 191 TYR A N 1
ATOM 1457 C CA . TYR A 1 191 ? 9.584 -5.651 -9.771 1.00 95.56 191 TYR A CA 1
ATOM 1458 C C . TYR A 1 191 ? 10.112 -6.713 -8.788 1.00 95.56 191 TYR A C 1
ATOM 1460 O O . TYR A 1 191 ? 9.526 -6.933 -7.726 1.00 95.56 191 TYR A O 1
ATOM 1468 N N . ASN A 1 192 ? 11.291 -7.279 -9.069 1.00 94.31 192 ASN A N 1
ATOM 1469 C CA . ASN A 1 192 ? 11.919 -8.323 -8.254 1.00 94.31 192 ASN A CA 1
ATOM 1470 C C . ASN A 1 192 ? 12.220 -7.891 -6.798 1.00 94.31 192 ASN A C 1
ATOM 1472 O O . ASN A 1 192 ? 12.393 -8.754 -5.936 1.00 94.31 192 ASN A O 1
ATOM 1476 N N . LEU A 1 193 ? 12.289 -6.586 -6.487 1.00 91.12 193 LEU A N 1
ATOM 1477 C CA . LEU A 1 193 ? 12.424 -6.101 -5.102 1.00 91.12 193 LEU A CA 1
ATOM 1478 C C . LEU A 1 193 ? 11.130 -6.266 -4.292 1.00 91.12 193 LEU A C 1
ATOM 1480 O O . LEU A 1 193 ? 11.197 -6.510 -3.086 1.00 91.12 193 LEU A O 1
ATOM 1484 N N . PHE A 1 194 ? 9.972 -6.132 -4.941 1.00 89.62 194 PHE A N 1
ATOM 1485 C CA . PHE A 1 194 ? 8.656 -6.318 -4.327 1.00 89.62 194 PHE A CA 1
ATOM 1486 C C . PHE A 1 194 ? 8.257 -7.790 -4.322 1.00 89.62 194 PHE A C 1
ATOM 1488 O O . PHE A 1 194 ? 7.776 -8.286 -3.305 1.00 89.62 194 PHE A O 1
ATOM 1495 N N . ASP A 1 195 ? 8.560 -8.506 -5.402 1.00 88.56 195 ASP A N 1
ATOM 1496 C CA . ASP A 1 195 ? 8.295 -9.937 -5.531 1.00 88.56 195 ASP A CA 1
ATOM 1497 C C . ASP A 1 195 ? 9.021 -10.758 -4.455 1.00 88.56 195 ASP A C 1
ATOM 1499 O O . ASP A 1 195 ? 8.408 -11.527 -3.719 1.00 88.56 195 ASP A O 1
ATOM 1503 N N . LYS A 1 196 ? 10.298 -10.445 -4.200 1.00 86.06 196 LYS A N 1
ATOM 1504 C CA . LYS A 1 196 ? 11.075 -11.010 -3.083 1.00 86.06 196 LYS A CA 1
ATOM 1505 C C . LYS A 1 196 ? 10.521 -10.681 -1.680 1.00 86.06 196 LYS A C 1
ATOM 1507 O O . LYS A 1 196 ? 10.970 -11.264 -0.691 1.00 86.06 196 LYS A O 1
ATOM 1512 N N . LYS A 1 197 ? 9.603 -9.717 -1.561 1.00 76.69 197 LYS A N 1
ATOM 1513 C CA . LYS A 1 197 ? 8.988 -9.286 -0.292 1.00 76.69 197 LYS A CA 1
ATOM 1514 C C . LYS A 1 197 ? 7.557 -9.825 -0.115 1.00 76.69 197 LYS A C 1
ATOM 1516 O O . LYS A 1 197 ? 7.132 -9.972 1.029 1.00 76.69 197 LYS A O 1
ATOM 1521 N N . PHE A 1 198 ? 6.843 -10.123 -1.205 1.00 76.19 198 PHE A N 1
ATOM 1522 C CA . PHE A 1 198 ? 5.423 -10.510 -1.192 1.00 76.19 198 PHE A CA 1
ATOM 1523 C C . PHE A 1 198 ? 5.069 -11.6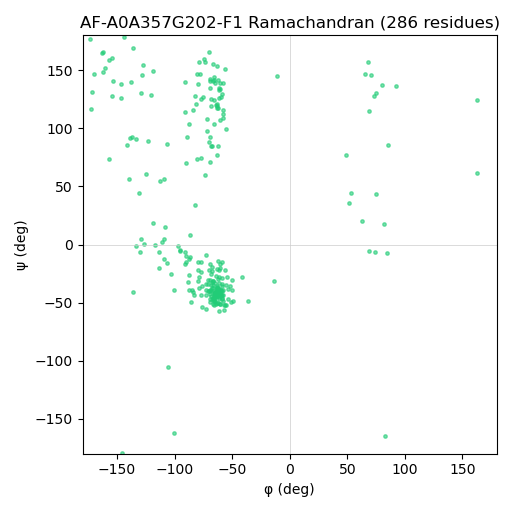93 -2.100 1.00 76.19 198 PHE A C 1
ATOM 1525 O O . PHE A 1 198 ? 4.305 -12.554 -1.666 1.00 76.19 198 PHE A O 1
ATOM 1532 N N . GLY A 1 199 ? 5.631 -11.749 -3.309 1.00 63.12 199 GLY A N 1
ATOM 1533 C CA . GLY A 1 199 ? 5.337 -12.756 -4.331 1.00 63.12 199 GLY A CA 1
ATOM 1534 C C . GLY A 1 199 ? 5.581 -14.173 -3.847 1.00 63.12 199 GLY A C 1
ATOM 1535 O O . GLY A 1 199 ? 4.647 -14.973 -3.812 1.00 63.12 199 GLY A O 1
ATOM 1536 N N . ASP A 1 200 ? 6.798 -14.480 -3.383 1.00 53.91 200 ASP A N 1
ATOM 1537 C CA . ASP A 1 200 ? 7.040 -15.789 -2.780 1.00 53.91 200 ASP A CA 1
ATOM 1538 C C . ASP A 1 200 ? 8.188 -15.862 -1.757 1.00 53.91 200 ASP A C 1
ATOM 1540 O O . ASP A 1 200 ? 9.092 -15.032 -1.689 1.00 53.91 200 ASP A O 1
ATOM 1544 N N . THR A 1 201 ? 8.142 -16.915 -0.939 1.00 47.59 201 THR A N 1
ATOM 1545 C CA . THR A 1 201 ? 9.293 -17.467 -0.204 1.00 47.59 201 THR A CA 1
ATOM 1546 C C . THR A 1 201 ? 9.704 -18.849 -0.746 1.00 47.59 201 THR A C 1
ATOM 1548 O O . THR A 1 201 ? 10.652 -19.456 -0.246 1.00 47.59 201 THR A O 1
ATOM 1551 N N . SER A 1 202 ? 9.040 -19.357 -1.788 1.00 39.44 202 SER A N 1
ATOM 1552 C CA . SER A 1 202 ? 9.534 -20.485 -2.585 1.00 39.44 202 SER A CA 1
ATOM 1553 C C . SER A 1 202 ? 10.860 -20.149 -3.280 1.00 39.44 202 SER A C 1
ATOM 1555 O O . SER A 1 202 ? 11.041 -19.063 -3.822 1.00 39.44 202 SER A O 1
ATOM 1557 N N . GLY A 1 203 ? 11.770 -21.124 -3.341 1.00 35.97 203 GLY A N 1
ATOM 1558 C CA . GLY A 1 203 ? 12.757 -21.182 -4.424 1.00 35.97 203 GLY A CA 1
ATOM 1559 C C . GLY A 1 203 ? 13.938 -20.203 -4.388 1.00 35.97 203 GLY A C 1
ATOM 1560 O O . GLY A 1 203 ? 14.334 -19.720 -5.442 1.00 35.97 203 GLY A O 1
ATOM 1561 N N . ASN A 1 204 ? 14.580 -19.980 -3.234 1.00 30.28 204 ASN A N 1
ATOM 1562 C CA . ASN A 1 204 ? 15.976 -19.506 -3.213 1.00 30.28 204 ASN A CA 1
ATOM 1563 C C . ASN A 1 204 ? 16.941 -20.604 -2.732 1.00 30.28 204 ASN A C 1
ATOM 1565 O O . ASN A 1 204 ? 17.690 -20.414 -1.771 1.00 30.28 204 ASN A O 1
ATOM 1569 N N . GLU A 1 205 ? 16.924 -21.752 -3.413 1.00 32.94 205 GLU A N 1
ATOM 1570 C CA . GLU A 1 205 ? 18.113 -22.604 -3.456 1.00 32.94 205 GLU A CA 1
ATOM 1571 C C . GLU A 1 205 ? 19.128 -21.969 -4.408 1.00 32.94 205 GLU A C 1
ATOM 1573 O O . GLU A 1 205 ? 18.817 -21.648 -5.556 1.00 32.94 205 GLU A O 1
ATOM 1578 N N . SER A 1 206 ? 20.357 -21.773 -3.932 1.00 29.83 206 SER A N 1
ATOM 1579 C CA . SER A 1 206 ? 21.448 -21.315 -4.788 1.00 29.83 206 SER A CA 1
ATOM 1580 C C . SER A 1 206 ? 21.716 -22.354 -5.874 1.00 29.83 206 SER A C 1
ATOM 1582 O O . SER A 1 206 ? 22.193 -23.446 -5.567 1.00 29.83 206 SER A O 1
ATOM 1584 N N . LEU A 1 207 ? 21.532 -21.983 -7.144 1.00 28.30 207 LEU A N 1
ATOM 1585 C CA . LEU A 1 207 ? 22.104 -22.712 -8.278 1.00 28.30 207 LEU A CA 1
ATOM 1586 C C . LEU A 1 207 ? 23.631 -22.530 -8.299 1.00 28.30 207 LEU A C 1
ATOM 1588 O O . LEU A 1 207 ? 24.200 -21.854 -9.155 1.00 28.30 207 LEU A O 1
ATOM 1592 N N . THR A 1 208 ? 24.313 -23.148 -7.335 1.00 26.92 208 THR A N 1
ATOM 1593 C CA . THR A 1 208 ? 25.744 -23.420 -7.430 1.00 26.92 208 THR A CA 1
ATOM 1594 C C . THR A 1 208 ? 25.942 -24.412 -8.566 1.00 26.92 208 THR A C 1
ATOM 1596 O O . THR A 1 208 ? 25.656 -25.600 -8.409 1.00 26.92 208 THR A O 1
ATOM 1599 N N . VAL A 1 209 ? 26.413 -23.924 -9.714 1.00 30.12 209 VAL A N 1
ATOM 1600 C CA . VAL A 1 209 ? 26.764 -24.760 -10.868 1.00 30.12 209 VAL A CA 1
ATOM 1601 C C . VAL A 1 209 ? 28.001 -25.586 -10.511 1.00 30.12 209 VAL A C 1
ATOM 1603 O O . VAL A 1 209 ? 29.136 -25.193 -10.769 1.00 30.12 209 VAL A O 1
ATOM 1606 N N . ALA A 1 210 ? 27.771 -26.723 -9.859 1.00 29.02 210 ALA A N 1
ATOM 1607 C CA . ALA A 1 210 ? 28.793 -27.715 -9.578 1.00 29.02 210 ALA A CA 1
ATOM 1608 C C . ALA A 1 210 ? 29.162 -28.407 -10.894 1.00 29.02 210 ALA A C 1
ATOM 1610 O O . ALA A 1 210 ? 28.375 -29.171 -11.450 1.00 29.02 210 ALA A O 1
ATOM 1611 N N . SER A 1 211 ? 30.349 -28.104 -11.415 1.00 29.23 211 SER A N 1
ATOM 1612 C CA . SER A 1 211 ? 30.904 -28.737 -12.609 1.00 29.23 211 SER A CA 1
ATOM 1613 C C . SER A 1 211 ? 31.067 -30.241 -12.378 1.00 29.23 211 SER A C 1
ATOM 1615 O O . SER A 1 211 ? 31.951 -30.663 -11.632 1.00 29.23 211 SER A O 1
ATOM 1617 N N . THR A 1 212 ? 30.203 -31.043 -13.002 1.00 27.17 212 THR A N 1
ATOM 1618 C CA . THR A 1 212 ? 30.134 -32.497 -12.799 1.00 27.17 212 THR A CA 1
ATOM 1619 C C . THR A 1 212 ? 31.252 -33.228 -13.543 1.00 27.17 212 THR A C 1
ATOM 1621 O O . THR A 1 212 ? 31.027 -33.868 -14.572 1.00 27.17 212 THR A O 1
ATOM 1624 N N . GLU A 1 213 ? 32.473 -33.131 -13.026 1.00 29.03 213 GLU A N 1
ATOM 1625 C CA . GLU A 1 213 ? 33.595 -33.936 -13.501 1.00 29.03 213 GLU A CA 1
ATOM 1626 C C . GLU A 1 213 ? 33.354 -35.409 -13.128 1.00 29.03 213 GLU A C 1
ATOM 1628 O O . GLU A 1 213 ? 33.010 -35.742 -11.992 1.00 29.03 213 GLU A O 1
ATOM 1633 N N . LYS A 1 214 ? 33.405 -36.294 -14.128 1.00 30.23 214 LYS A N 1
ATOM 1634 C CA . LYS A 1 214 ? 32.814 -37.634 -14.044 1.00 30.23 214 LYS A CA 1
ATOM 1635 C C . LYS A 1 214 ? 33.901 -38.696 -13.909 1.00 30.23 214 LYS A C 1
ATOM 1637 O O . LYS A 1 214 ? 34.338 -39.263 -14.909 1.00 30.23 214 LYS A O 1
ATOM 1642 N N . GLU A 1 215 ? 34.329 -38.956 -12.676 1.00 28.06 215 GLU A N 1
ATOM 1643 C CA . GLU A 1 215 ? 35.324 -39.995 -12.392 1.00 28.06 215 GLU A CA 1
ATOM 1644 C C . GLU A 1 215 ? 34.871 -41.384 -12.880 1.00 28.06 215 GLU A C 1
ATOM 1646 O O . GLU A 1 215 ? 33.716 -41.789 -12.722 1.00 28.06 215 GLU A O 1
ATOM 1651 N N . ILE A 1 216 ? 35.817 -42.131 -13.452 1.00 29.69 216 ILE A N 1
ATOM 1652 C CA . ILE A 1 216 ? 35.683 -43.547 -13.808 1.00 29.69 216 ILE A CA 1
ATOM 1653 C C . ILE A 1 216 ? 36.774 -44.301 -13.028 1.00 29.69 216 ILE A C 1
ATOM 1655 O O . ILE A 1 216 ? 37.934 -43.885 -13.080 1.00 29.69 216 ILE A O 1
ATOM 1659 N N . PRO A 1 217 ? 36.448 -45.379 -12.289 1.00 29.59 217 PRO A N 1
ATOM 1660 C CA . PRO A 1 217 ? 37.405 -46.032 -11.399 1.00 29.59 217 PRO A CA 1
ATOM 1661 C C . PRO A 1 217 ? 38.559 -46.708 -12.156 1.00 29.59 217 PRO A C 1
ATOM 1663 O O . PRO A 1 217 ? 38.380 -47.314 -13.212 1.00 29.59 217 PRO A O 1
ATOM 1666 N N . ALA A 1 218 ? 39.759 -46.597 -11.587 1.00 30.94 218 ALA A N 1
ATOM 1667 C CA . ALA A 1 218 ? 41.024 -46.882 -12.258 1.00 30.94 218 ALA A CA 1
ATOM 1668 C C . ALA A 1 218 ? 41.388 -48.374 -12.372 1.00 30.94 218 ALA A C 1
ATOM 1670 O O . ALA A 1 218 ? 41.039 -49.181 -11.509 1.00 30.94 218 ALA A O 1
ATOM 1671 N N . GLN A 1 219 ? 42.242 -48.712 -13.351 1.00 26.14 219 GLN A N 1
ATOM 1672 C CA . GLN A 1 219 ? 43.147 -49.864 -13.245 1.00 26.14 219 GLN A CA 1
ATOM 1673 C C . GLN A 1 219 ? 44.423 -49.755 -14.114 1.00 26.14 219 GLN A C 1
ATOM 1675 O O . GLN A 1 219 ? 44.345 -49.640 -15.329 1.00 26.14 219 GLN A O 1
ATOM 1680 N N . ARG A 1 220 ? 45.574 -49.959 -13.447 1.00 27.36 220 ARG A N 1
ATOM 1681 C CA . ARG A 1 220 ? 46.874 -50.489 -13.936 1.00 27.36 220 ARG A CA 1
ATOM 1682 C C . ARG A 1 220 ? 47.821 -49.649 -14.835 1.00 27.36 220 ARG A C 1
ATOM 1684 O O . ARG A 1 220 ? 47.517 -49.301 -15.962 1.00 27.36 220 ARG A O 1
ATOM 1691 N N . ALA A 1 221 ? 49.073 -49.608 -14.348 1.00 26.28 221 ALA A N 1
ATOM 1692 C CA . ALA A 1 221 ? 50.337 -49.836 -15.079 1.00 26.28 221 ALA A CA 1
ATOM 1693 C C . ALA A 1 221 ? 51.055 -48.696 -15.858 1.00 26.28 221 ALA A C 1
ATOM 1695 O O . ALA A 1 221 ? 51.075 -48.674 -17.079 1.00 26.28 221 ALA A O 1
ATOM 1696 N N . SER A 1 222 ? 51.873 -47.942 -15.103 1.00 25.95 222 SER A N 1
ATOM 1697 C CA . SER A 1 222 ? 53.357 -47.891 -15.221 1.00 25.95 222 SER A CA 1
ATOM 1698 C C . SER A 1 222 ? 54.107 -47.238 -16.410 1.00 25.95 222 SER A C 1
ATOM 1700 O O . SER A 1 222 ? 53.800 -47.487 -17.567 1.00 25.95 222 SER A O 1
ATOM 1702 N N . LEU A 1 223 ? 55.267 -46.653 -16.038 1.00 23.66 223 LEU A N 1
ATOM 1703 C CA . LEU A 1 223 ? 56.531 -46.422 -16.783 1.00 23.66 223 LEU A CA 1
ATOM 1704 C C . LEU A 1 223 ? 56.759 -45.092 -17.548 1.00 23.66 223 LEU A C 1
ATOM 1706 O O . LEU A 1 223 ? 55.919 -44.632 -18.308 1.00 23.66 223 LEU A O 1
ATOM 1710 N N . TYR A 1 224 ? 57.999 -44.586 -17.378 1.00 26.25 224 TYR A N 1
ATOM 1711 C CA . TYR A 1 224 ? 58.684 -43.445 -18.034 1.00 26.25 224 TYR A CA 1
ATOM 1712 C C . TYR A 1 224 ? 58.115 -42.021 -17.789 1.00 26.25 224 TYR A C 1
ATOM 1714 O O . TYR A 1 224 ? 56.912 -41.847 -17.669 1.00 26.25 224 TYR A O 1
ATOM 1722 N N . ALA A 1 225 ? 58.906 -40.935 -17.736 1.00 27.39 225 ALA A N 1
ATOM 1723 C CA . ALA A 1 225 ? 60.331 -40.746 -17.391 1.00 27.39 225 ALA A CA 1
ATOM 1724 C C . ALA A 1 225 ? 60.621 -39.247 -17.070 1.00 27.39 225 ALA A C 1
ATOM 1726 O O . ALA A 1 225 ? 59.803 -38.387 -17.374 1.00 27.39 225 ALA A O 1
ATOM 1727 N N . SER A 1 226 ? 61.790 -38.973 -16.466 1.00 26.89 226 SER A N 1
ATOM 1728 C CA . SER A 1 226 ? 62.549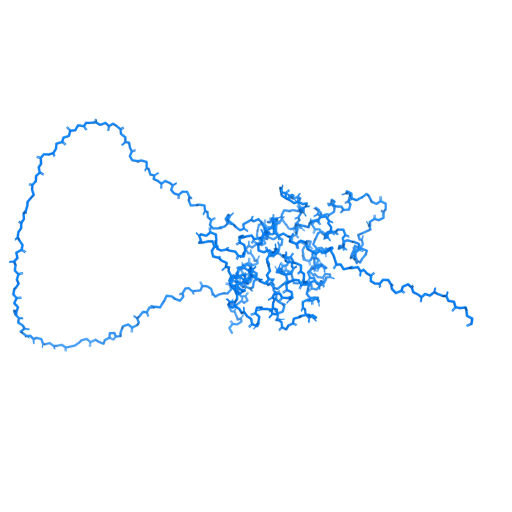 -37.692 -16.351 1.00 26.89 226 SER A CA 1
ATOM 1729 C C . SER A 1 226 ? 62.104 -36.485 -17.213 1.00 26.89 226 SER A C 1
ATOM 1731 O O . SER A 1 226 ? 61.836 -36.658 -18.396 1.00 26.89 226 SER A O 1
ATOM 1733 N N . SER A 1 227 ? 62.194 -35.228 -16.746 1.00 28.59 227 SER A N 1
ATOM 1734 C CA . SER A 1 227 ? 63.477 -34.595 -16.356 1.00 28.59 227 SER A CA 1
ATOM 1735 C C . SER A 1 227 ? 63.381 -33.331 -15.472 1.00 28.59 227 SER A C 1
ATOM 1737 O O . SER A 1 227 ? 62.338 -32.691 -15.378 1.00 28.59 227 SER A O 1
ATOM 1739 N N . ASP A 1 228 ? 64.510 -32.944 -14.870 1.00 28.91 228 ASP A N 1
ATOM 1740 C CA . ASP A 1 228 ? 64.681 -31.809 -13.950 1.00 28.91 228 ASP A CA 1
ATOM 1741 C C . ASP A 1 228 ? 64.653 -30.405 -14.584 1.00 28.91 228 ASP A C 1
ATOM 1743 O O . ASP A 1 228 ? 65.141 -30.196 -15.694 1.00 28.91 228 ASP A O 1
ATOM 1747 N N . TYR A 1 229 ? 64.325 -29.396 -13.760 1.00 26.69 229 TYR A N 1
ATOM 1748 C CA . TYR A 1 229 ? 65.188 -28.210 -13.664 1.00 26.69 229 TYR A CA 1
ATOM 1749 C C . TYR A 1 229 ? 65.201 -27.594 -12.250 1.00 26.69 229 TYR A C 1
ATOM 1751 O O . TYR A 1 229 ? 64.164 -27.475 -11.600 1.00 26.69 229 TYR A O 1
ATOM 1759 N N . ARG A 1 230 ? 66.382 -27.180 -11.765 1.00 29.81 230 ARG A N 1
ATOM 1760 C CA . ARG A 1 230 ? 66.591 -26.533 -10.450 1.00 29.81 230 ARG A CA 1
ATOM 1761 C C . ARG A 1 230 ? 67.398 -25.237 -10.582 1.00 29.81 230 ARG A C 1
ATOM 1763 O O . ARG A 1 230 ? 68.507 -25.272 -11.106 1.00 29.81 230 ARG A O 1
ATOM 1770 N N .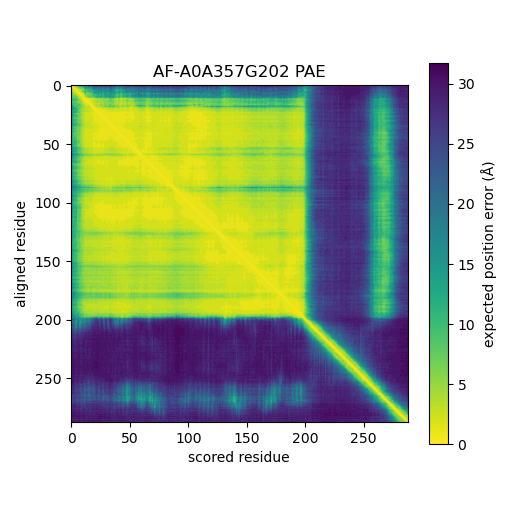 ARG A 1 231 ? 66.905 -24.150 -9.973 1.00 28.92 231 ARG A N 1
ATOM 1771 C CA . ARG A 1 231 ? 67.658 -23.048 -9.315 1.00 28.92 231 ARG A CA 1
ATOM 1772 C C . ARG A 1 231 ? 66.630 -22.160 -8.582 1.00 28.92 231 ARG A C 1
ATOM 1774 O O . ARG A 1 231 ? 65.589 -21.905 -9.168 1.00 28.92 231 ARG A O 1
ATOM 1781 N N . SER A 1 232 ? 66.716 -21.745 -7.310 1.00 27.03 232 SER A N 1
ATOM 1782 C CA . SER A 1 232 ? 67.805 -21.500 -6.333 1.00 27.03 232 SER A CA 1
ATOM 1783 C C . SER A 1 232 ? 68.614 -20.210 -6.578 1.00 27.03 232 SER A C 1
ATOM 1785 O O . SER A 1 232 ? 69.137 -20.067 -7.679 1.00 27.03 232 SER A O 1
ATOM 1787 N N . ALA A 1 233 ? 68.867 -19.318 -5.601 1.00 30.36 233 ALA A N 1
ATOM 1788 C CA . ALA A 1 233 ? 68.404 -19.220 -4.197 1.00 30.36 233 ALA A CA 1
ATOM 1789 C C . ALA A 1 233 ? 68.864 -17.886 -3.527 1.00 30.36 233 ALA A C 1
ATOM 1791 O O . ALA A 1 233 ? 69.668 -17.171 -4.117 1.00 30.36 233 ALA A O 1
ATOM 1792 N N . PHE A 1 234 ? 68.444 -17.664 -2.264 1.00 29.17 234 PHE A N 1
ATOM 1793 C CA . PHE A 1 234 ? 68.984 -16.723 -1.242 1.00 29.17 234 PHE A CA 1
ATOM 1794 C C . PHE A 1 234 ? 68.832 -15.199 -1.493 1.00 29.17 234 PHE A C 1
ATOM 1796 O O . PHE A 1 234 ? 68.649 -14.772 -2.624 1.00 29.17 234 PHE A O 1
ATOM 1803 N N . GLY A 1 235 ? 68.853 -14.318 -0.475 1.00 26.38 235 GLY A N 1
ATOM 1804 C CA . GLY A 1 235 ? 68.976 -14.498 0.992 1.00 26.38 235 GLY A CA 1
ATOM 1805 C C . GLY A 1 235 ? 68.469 -13.254 1.773 1.00 26.38 235 GLY A C 1
ATOM 1806 O O . GLY A 1 235 ? 68.314 -12.192 1.187 1.00 26.38 235 GLY A O 1
ATOM 1807 N N . THR A 1 236 ? 67.970 -13.385 3.012 1.00 29.08 236 THR A N 1
ATOM 1808 C CA . THR A 1 236 ? 68.688 -13.194 4.309 1.00 29.08 236 THR A CA 1
ATOM 1809 C C . THR A 1 236 ? 69.117 -11.751 4.661 1.00 29.08 236 THR A C 1
ATOM 1811 O O . THR A 1 236 ? 70.037 -11.225 4.045 1.00 29.08 236 THR A O 1
ATOM 1814 N N . GLY A 1 237 ? 68.551 -11.168 5.733 1.00 27.42 237 GLY A N 1
ATOM 1815 C CA . GLY A 1 237 ? 68.966 -9.886 6.345 1.00 27.42 237 GLY A CA 1
ATOM 1816 C C . GLY A 1 237 ? 68.263 -9.632 7.696 1.00 27.42 237 GLY A C 1
ATOM 1817 O O . GLY A 1 237 ? 67.144 -10.108 7.877 1.00 27.42 237 GLY A O 1
ATOM 1818 N N . ARG A 1 238 ? 68.931 -8.975 8.663 1.00 29.00 238 ARG A N 1
ATOM 1819 C CA . ARG A 1 238 ? 68.526 -8.859 10.090 1.00 29.00 238 ARG A CA 1
ATOM 1820 C C . ARG A 1 238 ? 69.150 -7.624 10.778 1.00 29.00 238 ARG A C 1
ATOM 1822 O O . ARG A 1 238 ? 70.210 -7.196 10.335 1.00 29.00 238 ARG A O 1
ATOM 1829 N N . ASP A 1 239 ? 68.642 -7.062 11.885 1.00 27.84 239 ASP A N 1
ATOM 1830 C CA . ASP A 1 239 ? 67.293 -7.166 12.490 1.00 27.84 239 ASP A CA 1
ATOM 1831 C C . ASP A 1 239 ? 66.497 -5.854 12.253 1.00 27.84 239 ASP A C 1
ATOM 1833 O O . ASP A 1 239 ? 66.089 -5.674 11.112 1.00 27.84 239 ASP A O 1
ATOM 1837 N N . LEU A 1 240 ? 66.213 -4.878 13.140 1.00 28.19 240 LEU A N 1
ATOM 1838 C CA . LEU A 1 240 ? 66.420 -4.592 14.584 1.00 28.19 240 LEU A CA 1
ATOM 1839 C C . LEU A 1 240 ? 65.171 -3.834 15.128 1.00 28.19 240 LEU A C 1
ATOM 1841 O O . LEU A 1 240 ? 64.240 -3.573 14.368 1.00 28.19 240 LEU A O 1
ATOM 1845 N N . ALA A 1 241 ? 65.120 -3.488 16.426 1.00 25.31 241 ALA A N 1
ATOM 1846 C CA . ALA A 1 241 ? 63.920 -2.947 17.092 1.00 25.31 241 ALA A CA 1
ATOM 1847 C C . ALA A 1 241 ? 64.078 -1.531 17.685 1.00 25.31 241 ALA A C 1
ATOM 1849 O O . ALA A 1 241 ? 65.142 -1.193 18.200 1.00 25.31 241 ALA A O 1
ATOM 1850 N N . LEU A 1 242 ? 62.977 -0.763 17.717 1.00 28.81 242 LEU A N 1
ATOM 1851 C CA . LEU A 1 242 ? 62.702 0.243 18.751 1.00 28.81 242 LEU A CA 1
ATOM 1852 C C . LEU A 1 242 ? 61.185 0.474 18.925 1.00 28.81 242 LEU A C 1
ATOM 1854 O O . LEU A 1 242 ? 60.403 0.440 17.981 1.00 28.81 242 LEU A O 1
ATOM 1858 N N . GLU A 1 243 ? 60.816 0.640 20.185 1.00 26.20 243 GLU A N 1
ATOM 1859 C CA . GLU A 1 243 ? 59.498 0.641 20.825 1.00 26.20 243 GLU A CA 1
ATOM 1860 C C . GLU A 1 243 ? 58.535 1.782 20.429 1.00 26.20 243 GLU A C 1
ATOM 1862 O O . GLU A 1 243 ? 58.955 2.927 20.295 1.00 26.20 243 GLU A O 1
ATOM 1867 N N . ILE A 1 244 ? 57.226 1.482 20.351 1.00 26.91 244 ILE A N 1
ATOM 1868 C CA . ILE A 1 244 ? 56.116 2.344 20.821 1.00 26.91 244 ILE A CA 1
ATOM 1869 C C . ILE A 1 244 ? 54.828 1.508 20.981 1.00 26.91 244 ILE A C 1
ATOM 1871 O O . ILE A 1 244 ? 54.614 0.512 20.289 1.00 26.91 244 ILE A O 1
ATOM 1875 N N . ILE A 1 245 ? 53.981 1.888 21.941 1.00 28.28 245 ILE A N 1
ATOM 1876 C CA . ILE A 1 245 ? 52.826 1.106 22.409 1.00 28.28 245 ILE A CA 1
ATOM 1877 C C . ILE A 1 245 ? 51.599 1.299 21.501 1.00 28.28 245 ILE A C 1
ATOM 1879 O O . ILE A 1 245 ? 51.121 2.417 21.326 1.00 28.28 245 ILE A O 1
ATOM 1883 N N . GLY A 1 246 ? 51.005 0.199 21.025 1.00 26.69 246 GLY A N 1
ATOM 1884 C CA . GLY A 1 246 ? 49.699 0.218 20.358 1.00 26.69 246 GLY A CA 1
ATOM 1885 C C . GLY A 1 246 ? 49.153 -1.182 20.073 1.00 26.69 246 GLY A C 1
ATOM 1886 O O . GLY A 1 246 ? 49.737 -1.934 19.298 1.00 26.69 246 GLY A O 1
ATOM 1887 N N . ARG A 1 247 ? 48.012 -1.545 20.676 1.00 30.83 247 ARG A N 1
ATOM 1888 C CA . ARG A 1 247 ? 47.270 -2.755 20.275 1.00 30.83 247 ARG A CA 1
ATOM 1889 C C . ARG A 1 247 ? 46.672 -2.525 18.879 1.00 30.83 247 ARG A C 1
ATOM 1891 O O . ARG A 1 247 ? 46.048 -1.478 18.697 1.00 30.83 247 ARG A O 1
ATOM 1898 N N . PRO A 1 248 ? 46.758 -3.473 17.928 1.00 28.12 248 PRO A N 1
ATOM 1899 C CA . PRO A 1 248 ? 45.957 -3.386 16.715 1.00 28.12 248 PRO A CA 1
ATOM 1900 C C . PRO A 1 248 ? 44.479 -3.473 17.108 1.00 28.12 248 PRO A C 1
ATOM 1902 O O . PRO A 1 248 ? 44.044 -4.460 17.705 1.00 28.12 248 PRO A O 1
ATOM 1905 N N . ALA A 1 249 ? 43.712 -2.428 16.804 1.00 27.06 249 ALA A N 1
ATOM 1906 C CA . ALA A 1 249 ? 42.266 -2.475 16.954 1.00 27.06 249 ALA A CA 1
ATOM 1907 C C . ALA A 1 249 ? 41.713 -3.572 16.036 1.00 27.06 249 ALA A C 1
ATOM 1909 O O . ALA A 1 249 ? 42.067 -3.639 14.855 1.00 27.06 249 ALA A O 1
ATOM 1910 N N . GLN A 1 250 ? 40.832 -4.425 16.560 1.00 27.77 250 GLN A N 1
ATOM 1911 C CA . GLN A 1 250 ? 39.997 -5.232 15.681 1.00 27.77 250 GLN A CA 1
ATOM 1912 C C . GLN A 1 250 ? 39.102 -4.261 14.912 1.00 27.77 250 GLN A C 1
ATOM 1914 O O . GLN A 1 250 ? 38.363 -3.485 15.515 1.00 27.77 250 GLN A O 1
ATOM 1919 N N . ASN A 1 251 ? 39.206 -4.270 13.582 1.00 27.77 251 ASN A N 1
ATOM 1920 C CA . ASN A 1 251 ? 38.297 -3.511 12.736 1.00 27.77 251 ASN A CA 1
ATOM 1921 C C . ASN A 1 251 ? 36.920 -4.174 12.800 1.00 27.77 251 ASN A C 1
ATOM 1923 O O . ASN A 1 251 ? 36.588 -5.017 11.963 1.00 27.77 251 ASN A O 1
ATOM 1927 N N . ASP A 1 252 ? 36.126 -3.758 13.787 1.00 24.72 252 ASP A N 1
ATOM 1928 C CA . ASP A 1 252 ? 34.683 -3.958 13.834 1.00 24.72 252 ASP A CA 1
ATOM 1929 C C . ASP A 1 252 ? 34.043 -3.209 12.659 1.00 24.72 252 ASP A C 1
ATOM 1931 O O . ASP A 1 252 ? 33.444 -2.138 12.792 1.00 24.72 252 ASP A O 1
ATOM 1935 N N . TYR A 1 253 ? 34.166 -3.806 11.469 1.00 26.16 253 TYR A N 1
ATOM 1936 C CA . TYR A 1 253 ? 33.323 -3.524 10.318 1.00 26.16 253 TYR A CA 1
ATOM 1937 C C . TYR A 1 253 ? 31.900 -3.907 10.692 1.00 26.16 253 TYR A C 1
ATOM 1939 O O . TYR A 1 253 ? 31.430 -5.020 10.445 1.00 26.16 253 TYR A O 1
ATOM 1947 N N . ASN A 1 254 ? 31.254 -2.949 11.346 1.00 28.44 254 ASN A N 1
ATOM 1948 C CA . ASN A 1 254 ? 29.944 -3.045 11.944 1.00 28.44 254 ASN A CA 1
ATOM 1949 C C . ASN A 1 254 ? 28.958 -3.506 10.864 1.00 28.44 254 ASN A C 1
ATOM 1951 O O . ASN A 1 254 ? 28.554 -2.725 9.998 1.00 28.44 254 ASN A O 1
ATOM 1955 N N . ARG A 1 255 ? 28.637 -4.808 10.864 1.00 28.70 255 ARG A N 1
ATOM 1956 C CA . ARG A 1 255 ? 27.723 -5.430 9.902 1.00 28.70 255 ARG A CA 1
ATOM 1957 C C . ARG A 1 255 ? 26.325 -4.882 10.157 1.00 28.70 255 ARG A C 1
ATOM 1959 O O . ARG A 1 255 ? 25.528 -5.513 10.845 1.00 28.70 255 ARG A O 1
ATOM 1966 N N . ILE A 1 256 ? 26.015 -3.726 9.574 1.00 25.86 256 ILE A N 1
ATOM 1967 C CA . ILE A 1 256 ? 24.638 -3.256 9.442 1.00 25.86 256 ILE A CA 1
ATOM 1968 C C . ILE A 1 256 ? 23.905 -4.358 8.662 1.00 25.86 256 ILE A C 1
ATOM 1970 O O . ILE A 1 256 ? 24.245 -4.596 7.499 1.00 25.86 256 ILE A O 1
ATOM 1974 N N . PRO A 1 257 ? 22.962 -5.093 9.279 1.00 29.09 257 PRO A N 1
ATOM 1975 C CA . PRO A 1 257 ? 22.315 -6.202 8.600 1.00 29.09 257 PRO A CA 1
ATOM 1976 C C . PRO A 1 257 ? 21.489 -5.652 7.439 1.00 29.09 257 PRO A C 1
ATOM 1978 O O . PRO A 1 257 ? 20.843 -4.612 7.584 1.00 29.09 257 PRO A O 1
ATOM 1981 N N . PHE A 1 258 ? 21.468 -6.367 6.309 1.00 27.41 258 PHE A N 1
ATOM 1982 C CA . PHE A 1 258 ? 20.730 -5.970 5.097 1.00 27.41 258 PHE A CA 1
ATOM 1983 C C . PHE A 1 258 ? 19.261 -5.606 5.386 1.00 27.41 258 PHE A C 1
ATOM 1985 O O . PHE A 1 258 ? 18.724 -4.689 4.768 1.00 27.41 258 PHE A O 1
ATOM 1992 N N . GLN A 1 259 ? 18.672 -6.247 6.405 1.00 30.42 259 GLN A N 1
ATOM 1993 C CA . GLN A 1 259 ? 17.409 -5.888 7.056 1.00 30.42 259 GLN A CA 1
ATOM 1994 C C . GLN A 1 259 ? 17.185 -4.366 7.158 1.00 30.42 259 GLN A C 1
ATOM 1996 O O . GLN A 1 259 ? 16.121 -3.866 6.813 1.00 30.42 259 GLN A O 1
ATOM 2001 N N . ARG A 1 260 ? 18.191 -3.612 7.624 1.00 30.56 260 ARG A N 1
ATOM 2002 C CA . ARG A 1 260 ? 18.039 -2.214 8.056 1.00 30.56 260 ARG A CA 1
ATOM 2003 C C . ARG A 1 260 ? 17.939 -1.206 6.906 1.00 30.56 260 ARG A C 1
ATOM 2005 O O . ARG A 1 260 ? 17.518 -0.084 7.156 1.00 30.56 260 ARG A O 1
ATOM 2012 N N . MET A 1 261 ? 18.294 -1.585 5.675 1.00 31.67 261 MET A N 1
ATOM 2013 C CA . MET A 1 261 ? 18.229 -0.694 4.503 1.00 31.67 261 MET A CA 1
ATOM 2014 C C . MET A 1 261 ? 16.859 -0.674 3.804 1.00 31.67 261 MET A C 1
ATOM 2016 O O . MET A 1 261 ? 16.639 0.187 2.960 1.00 31.67 261 MET A O 1
ATOM 2020 N N . MET A 1 262 ? 15.945 -1.588 4.159 1.00 43.66 262 MET A N 1
ATOM 2021 C CA . MET A 1 262 ? 14.579 -1.664 3.607 1.00 43.66 262 MET A CA 1
ATOM 2022 C C . MET A 1 262 ? 13.480 -1.746 4.691 1.00 43.66 262 MET A C 1
ATOM 2024 O O . MET A 1 262 ? 12.303 -1.898 4.375 1.00 43.66 262 MET A O 1
ATOM 2028 N N . ALA A 1 263 ? 13.834 -1.642 5.978 1.00 37.97 263 ALA A N 1
ATOM 2029 C CA . ALA A 1 263 ? 12.920 -1.832 7.115 1.00 37.97 263 ALA A CA 1
ATOM 2030 C C . ALA A 1 263 ? 12.061 -0.598 7.473 1.00 37.97 263 ALA A C 1
ATOM 2032 O O . ALA A 1 263 ? 11.806 -0.360 8.653 1.00 37.97 263 ALA A O 1
ATOM 2033 N N . ASN A 1 264 ? 11.654 0.215 6.490 1.00 42.69 264 ASN A N 1
ATOM 2034 C CA . ASN A 1 264 ? 10.767 1.359 6.733 1.00 42.69 264 ASN A CA 1
ATOM 2035 C C . ASN A 1 264 ? 9.995 1.791 5.458 1.00 42.69 264 ASN A C 1
ATOM 2037 O O . ASN A 1 264 ? 10.313 2.825 4.870 1.00 42.69 264 ASN A O 1
ATOM 2041 N N . PRO A 1 265 ? 8.977 1.031 5.002 1.00 47.50 265 PRO A N 1
ATOM 2042 C CA . PRO A 1 265 ? 8.133 1.415 3.850 1.00 47.50 265 PRO A CA 1
ATOM 2043 C C . PRO A 1 265 ? 7.364 2.735 4.054 1.00 47.50 265 PRO A C 1
ATOM 2045 O O . PRO A 1 265 ? 6.965 3.387 3.097 1.00 47.50 265 PRO A O 1
ATOM 2048 N N . VAL A 1 266 ? 7.274 3.179 5.308 1.00 41.81 266 VAL A N 1
ATOM 2049 C CA . VAL A 1 266 ? 6.825 4.487 5.810 1.00 41.81 266 VAL A CA 1
ATOM 2050 C C . VAL A 1 266 ? 7.306 5.714 5.009 1.00 41.81 266 VAL A C 1
ATOM 2052 O O . VAL A 1 266 ? 6.643 6.755 5.017 1.00 41.81 266 VAL A O 1
ATOM 2055 N N . GLU A 1 267 ? 8.462 5.613 4.351 1.00 42.59 267 GLU A N 1
ATOM 2056 C CA . GLU A 1 267 ? 9.090 6.684 3.563 1.00 42.59 267 GLU A CA 1
ATOM 2057 C C . GLU A 1 267 ? 8.682 6.679 2.073 1.00 42.59 267 GLU A C 1
ATOM 2059 O O . GLU A 1 267 ? 9.035 7.596 1.341 1.00 42.59 267 GLU A O 1
ATOM 2064 N N . LEU A 1 268 ? 7.932 5.663 1.623 1.00 45.06 268 LEU A N 1
ATOM 2065 C CA . LEU A 1 268 ? 7.777 5.303 0.207 1.00 45.06 268 LEU A CA 1
ATOM 2066 C C . LEU A 1 268 ? 6.345 5.428 -0.356 1.00 45.06 268 LEU A C 1
ATOM 2068 O O . LEU A 1 268 ? 6.138 5.149 -1.532 1.00 45.06 268 LEU A O 1
ATOM 2072 N N . MET A 1 269 ? 5.338 5.831 0.429 1.00 48.44 269 MET A N 1
ATOM 2073 C CA . MET A 1 269 ? 3.947 5.896 -0.062 1.00 48.44 269 MET A CA 1
ATOM 2074 C C . MET A 1 269 ? 3.742 7.065 -1.048 1.00 48.44 269 MET A C 1
ATOM 2076 O O . MET A 1 269 ? 3.539 8.212 -0.640 1.00 48.44 269 MET A O 1
ATOM 2080 N N . LEU A 1 270 ? 3.793 6.782 -2.354 1.00 46.34 270 LEU A N 1
ATOM 2081 C CA . LEU A 1 270 ? 3.789 7.806 -3.399 1.00 46.34 270 LEU A CA 1
ATOM 2082 C C . LEU A 1 270 ? 2.365 8.206 -3.802 1.00 46.34 270 LEU A C 1
ATOM 2084 O O . LEU A 1 270 ? 1.701 7.520 -4.577 1.00 46.34 270 LEU A O 1
ATOM 2088 N N . LEU A 1 271 ? 1.907 9.373 -3.340 1.00 42.38 271 LEU A N 1
ATOM 2089 C CA . LEU A 1 271 ? 0.660 9.947 -3.842 1.00 42.38 271 LEU A CA 1
ATOM 2090 C C . LEU A 1 271 ? 0.848 10.745 -5.127 1.00 42.38 271 LEU A C 1
ATOM 2092 O O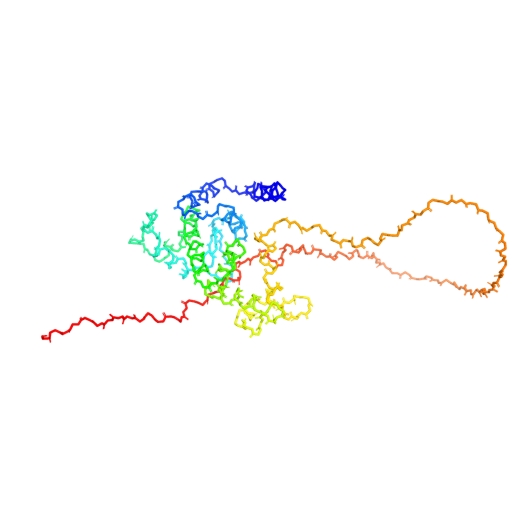 . LEU A 1 271 ? 1.373 11.855 -5.131 1.00 42.38 271 LEU A O 1
ATOM 2096 N N . THR A 1 272 ? 0.218 10.241 -6.183 1.00 36.56 272 THR A N 1
ATOM 2097 C CA . THR A 1 272 ? -0.437 11.092 -7.180 1.00 36.56 272 THR A CA 1
ATOM 2098 C C . THR A 1 272 ? -1.905 10.703 -7.292 1.00 36.56 272 THR A C 1
ATOM 2100 O O . THR A 1 272 ? -2.270 9.855 -8.103 1.00 36.56 272 THR A O 1
ATOM 2103 N N . GLN A 1 273 ? -2.737 11.337 -6.467 1.00 41.62 273 GLN A N 1
ATOM 2104 C CA . GLN A 1 273 ? -4.195 11.408 -6.631 1.00 41.62 273 GLN A CA 1
ATOM 2105 C C . GLN A 1 273 ? -4.670 12.866 -6.494 1.00 41.62 273 GLN A C 1
ATOM 2107 O O . GLN A 1 273 ? -5.643 13.173 -5.818 1.00 41.62 273 GLN A O 1
ATOM 2112 N N . LEU A 1 274 ? -3.938 13.769 -7.149 1.00 33.88 274 LEU A N 1
ATOM 2113 C CA . LEU A 1 274 ? -4.364 15.123 -7.492 1.00 33.88 274 LEU A CA 1
ATOM 2114 C C . LEU A 1 274 ? -3.978 15.331 -8.958 1.00 33.88 274 LEU A C 1
ATOM 2116 O O . LEU A 1 274 ? -2.820 15.617 -9.238 1.00 33.88 274 LEU A O 1
ATOM 2120 N N . ASP A 1 275 ? -4.921 14.993 -9.841 1.00 29.00 275 ASP A N 1
ATOM 2121 C CA . ASP A 1 275 ? -5.071 15.402 -11.254 1.00 29.00 275 ASP A CA 1
ATOM 2122 C C . ASP A 1 275 ? -6.046 14.425 -11.940 1.00 29.00 275 ASP A C 1
ATOM 2124 O O . ASP A 1 275 ? -5.710 13.679 -12.857 1.00 29.00 275 ASP A O 1
ATOM 2128 N N . ASN A 1 276 ? -7.283 14.394 -11.440 1.00 30.33 276 ASN A N 1
ATOM 2129 C CA . ASN A 1 276 ? -8.418 13.829 -12.165 1.00 30.33 276 ASN A CA 1
ATOM 2130 C C . ASN A 1 276 ? -9.640 14.718 -11.886 1.00 30.33 276 ASN A C 1
ATOM 2132 O O . ASN A 1 276 ? -10.348 14.474 -10.905 1.00 30.33 276 ASN A O 1
ATOM 2136 N N . PRO A 1 277 ? -9.844 15.805 -12.653 1.00 31.27 277 PRO A N 1
ATOM 2137 C CA . PRO A 1 277 ? -11.026 16.635 -12.494 1.00 31.27 277 PRO A CA 1
ATOM 2138 C C . PRO A 1 277 ? -12.256 15.790 -12.823 1.00 31.27 277 PRO A C 1
ATOM 2140 O O . PRO A 1 277 ? -12.381 15.260 -13.928 1.00 31.27 277 PRO A O 1
ATOM 2143 N N . LEU A 1 278 ? -13.166 15.662 -11.857 1.00 29.45 278 LEU A N 1
ATOM 2144 C CA . LEU A 1 278 ? -14.472 15.069 -12.104 1.00 29.45 278 LEU A CA 1
ATOM 2145 C C . LEU A 1 278 ? -15.158 15.891 -13.199 1.00 29.45 278 LEU A C 1
ATOM 2147 O O . LEU A 1 278 ? -15.452 17.068 -12.994 1.00 29.45 278 LEU A O 1
ATOM 2151 N N . GLN A 1 279 ? -15.424 15.278 -14.354 1.00 32.38 279 GLN A N 1
ATOM 2152 C CA . GLN A 1 279 ? -16.399 15.833 -15.283 1.00 32.38 279 GLN A CA 1
ATOM 2153 C C . GLN A 1 279 ? -17.779 15.675 -14.648 1.00 32.38 279 GLN A C 1
ATOM 2155 O O . GLN A 1 279 ? -18.436 14.642 -14.787 1.00 32.38 279 GLN A O 1
ATOM 2160 N N . GLU A 1 280 ? -18.205 16.707 -13.924 1.00 33.78 280 GLU A N 1
ATOM 2161 C CA . GLU A 1 280 ? -19.610 16.886 -13.600 1.00 33.78 280 GLU A CA 1
ATOM 2162 C C . GLU A 1 280 ? -20.397 16.958 -14.911 1.00 33.78 280 GLU A C 1
ATOM 2164 O O . GLU A 1 280 ? -20.354 17.961 -15.622 1.00 33.78 280 GLU A O 1
ATOM 2169 N N . ASN A 1 281 ? -21.169 15.913 -15.214 1.00 34.34 281 ASN A N 1
ATOM 2170 C CA . ASN A 1 281 ? -22.255 15.993 -16.192 1.00 34.34 281 ASN A CA 1
ATOM 2171 C C . ASN A 1 281 ? -23.433 16.775 -15.582 1.00 34.34 281 ASN A C 1
ATOM 2173 O O . ASN A 1 281 ? -24.539 16.258 -15.416 1.00 34.34 281 ASN A O 1
ATOM 2177 N N . ASN A 1 282 ? -23.160 18.028 -15.218 1.00 36.53 282 ASN A N 1
ATOM 2178 C CA . ASN A 1 282 ? -24.134 19.010 -14.778 1.00 36.53 282 ASN A CA 1
ATOM 2179 C C . ASN A 1 282 ? -24.812 19.624 -16.009 1.00 36.53 282 ASN A C 1
ATOM 2181 O O . ASN A 1 282 ? -24.565 20.773 -16.360 1.00 36.53 282 ASN A O 1
ATOM 2185 N N . ASP A 1 283 ? -25.696 18.852 -16.647 1.00 33.91 283 ASP A N 1
ATOM 2186 C CA . ASP A 1 283 ? -26.755 19.451 -17.459 1.00 33.91 283 ASP A CA 1
ATOM 2187 C C . ASP A 1 283 ? -28.107 18.742 -17.280 1.00 33.91 283 ASP A C 1
ATOM 2189 O O . ASP A 1 283 ? -28.462 17.755 -17.930 1.00 33.91 283 ASP A O 1
ATOM 2193 N N . LYS A 1 284 ? -28.867 19.277 -16.323 1.00 42.75 284 LYS A N 1
ATOM 2194 C CA . LYS A 1 284 ? -30.316 19.134 -16.200 1.00 42.75 284 LYS A CA 1
ATOM 2195 C C . LYS A 1 284 ? -30.882 20.506 -15.830 1.00 42.75 284 LYS A C 1
ATOM 2197 O O . LYS A 1 284 ? -30.967 20.805 -14.646 1.00 42.75 284 LYS A O 1
ATOM 2202 N N . THR A 1 285 ? -31.284 21.316 -16.811 1.00 39.50 285 THR A N 1
ATOM 2203 C CA . THR A 1 285 ? -32.714 21.565 -17.123 1.00 39.50 285 THR A CA 1
ATOM 2204 C C . THR A 1 285 ? -32.937 22.819 -17.977 1.00 39.50 285 THR A C 1
ATOM 2206 O O . THR A 1 285 ? -32.698 23.934 -17.524 1.00 39.50 285 THR A O 1
ATOM 2209 N N . SER A 1 286 ? -33.604 22.633 -19.116 1.00 35.94 286 SER A N 1
ATOM 2210 C CA . SER A 1 286 ? -34.667 23.512 -19.634 1.00 35.94 286 SER A CA 1
ATOM 2211 C C . SER A 1 286 ? -35.646 22.566 -20.356 1.00 35.94 286 SER A C 1
ATOM 2213 O O . SER A 1 286 ? -35.191 21.681 -21.070 1.00 35.94 286 SER A O 1
ATOM 2215 N N . LEU A 1 287 ? -36.956 22.523 -20.090 1.00 42.31 287 LEU A N 1
ATOM 2216 C CA . LEU A 1 287 ? -37.934 23.597 -20.302 1.00 42.31 287 LEU A CA 1
ATOM 2217 C C . LEU A 1 287 ? -37.806 24.184 -21.716 1.00 42.31 287 LEU A C 1
ATOM 2219 O O . LEU A 1 287 ? -37.199 25.238 -21.891 1.00 42.31 287 LEU A O 1
ATOM 2223 N N . PHE A 1 288 ? -38.318 23.476 -22.723 1.00 46.66 288 PHE A N 1
ATOM 2224 C CA . PHE A 1 288 ? -39.704 23.651 -23.185 1.00 46.66 288 PHE A CA 1
ATOM 2225 C C . PHE A 1 288 ? -40.237 22.360 -23.829 1.00 46.66 288 PHE A C 1
ATOM 2227 O O . PHE A 1 288 ? -39.401 21.471 -24.105 1.00 46.66 288 PHE A O 1
#

Foldseek 3Di:
DVVVQVVQLVVVLVVLCVQADPQLLVLLVVLCVLQVFDSSLLSLQLCQAPSNQAADADPAAQQGGSNRDGLVLQVVLCVVCVVVVPNDPPPPDSVVSSNLSSDSNSVSNSLSVLLVVLVVLLVVQAPDDDFSLLSVVCQQAPSVVSSVLRRCCVVWQFAQVCVVVVVLCVQCVVLQAPPPPRHGDGSNSSSVVSCVSTVGPPDPDDPPVDDCDDDDDDDDDDDDDDDDDDDDDDDDDDDDDDDDDDDPDDPCPPCPDPCVVSRHCSSRRDDDPPDDDPPPPPDDDDDD